Protein AF-J2GE22-F1 (afdb_monomer_lite)

Structure (mmCIF, N/CA/C/O backbone):
data_AF-J2GE22-F1
#
_entry.id   AF-J2GE22-F1
#
loop_
_atom_site.group_PDB
_atom_site.id
_atom_site.type_symbol
_atom_site.label_atom_id
_atom_site.label_alt_id
_atom_site.label_comp_id
_atom_site.label_asym_id
_atom_site.label_entity_id
_atom_site.label_seq_id
_atom_site.pdbx_PDB_ins_code
_atom_site.Cartn_x
_atom_site.Cartn_y
_atom_site.Cartn_z
_atom_site.occupancy
_atom_site.B_iso_or_equiv
_atom_site.auth_seq_id
_atom_site.auth_comp_id
_atom_site.auth_asym_id
_atom_site.auth_atom_id
_atom_site.pdbx_PDB_model_num
ATOM 1 N N . MET A 1 1 ? 18.616 -29.168 -11.517 1.00 41.22 1 MET A N 1
ATOM 2 C CA . MET A 1 1 ? 19.421 -29.848 -10.482 1.00 41.22 1 MET A CA 1
ATOM 3 C C . MET A 1 1 ? 20.832 -29.286 -10.537 1.00 41.22 1 MET A C 1
ATOM 5 O O . MET A 1 1 ? 21.595 -29.697 -11.388 1.00 41.22 1 MET A O 1
ATOM 9 N N . SER A 1 2 ? 21.113 -28.280 -9.709 1.00 33.75 2 SER A N 1
ATOM 10 C CA . SER A 1 2 ? 22.456 -27.883 -9.261 1.00 33.75 2 SER A CA 1
ATOM 11 C C . SER A 1 2 ? 22.253 -27.010 -8.029 1.00 33.75 2 SER A C 1
ATOM 13 O O . SER A 1 2 ? 22.099 -25.795 -8.100 1.00 33.75 2 SER A O 1
ATOM 15 N N . LEU A 1 3 ? 22.137 -27.704 -6.900 1.00 40.50 3 LEU A N 1
ATOM 16 C CA . LEU A 1 3 ? 22.259 -27.161 -5.557 1.00 40.50 3 LEU A CA 1
ATOM 17 C C . LEU A 1 3 ? 23.701 -26.671 -5.376 1.00 40.50 3 LEU A C 1
ATOM 19 O O . LEU A 1 3 ? 24.614 -27.491 -5.333 1.00 40.50 3 LEU A O 1
ATOM 23 N N . CYS A 1 4 ? 23.904 -25.365 -5.215 1.00 34.47 4 CYS A N 1
ATOM 24 C CA . CYS A 1 4 ? 25.092 -24.837 -4.548 1.00 34.47 4 CYS A CA 1
ATOM 25 C C . CYS A 1 4 ? 24.636 -24.127 -3.273 1.00 34.47 4 CYS A C 1
ATOM 27 O O . CYS A 1 4 ? 24.395 -22.924 -3.222 1.00 34.47 4 CYS A O 1
ATOM 29 N N . VAL A 1 5 ? 24.440 -24.940 -2.241 1.00 58.09 5 VAL A N 1
ATOM 30 C CA . VAL A 1 5 ? 24.330 -24.501 -0.856 1.00 58.09 5 VAL A CA 1
ATOM 31 C C . VAL A 1 5 ? 25.743 -24.148 -0.398 1.00 58.09 5 VAL A C 1
ATOM 33 O O . VAL A 1 5 ? 26.556 -25.058 -0.269 1.00 58.09 5 VAL A O 1
ATOM 36 N N . ARG A 1 6 ? 26.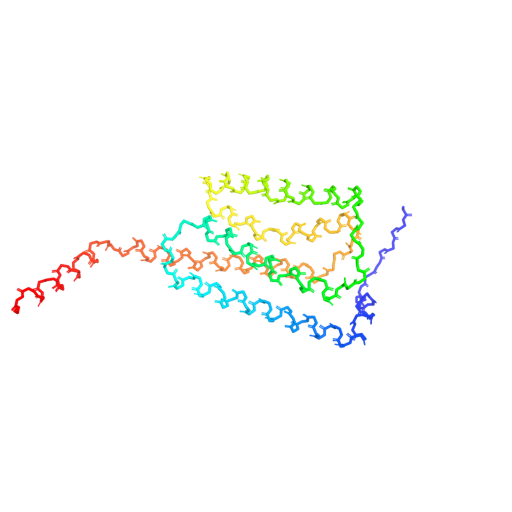031 -22.878 -0.079 1.00 46.19 6 ARG A N 1
ATOM 37 C CA . ARG A 1 6 ? 26.562 -22.522 1.251 1.00 46.19 6 ARG A CA 1
ATOM 38 C C . ARG A 1 6 ? 26.685 -21.012 1.521 1.00 46.19 6 ARG A C 1
ATOM 40 O O . ARG A 1 6 ? 26.750 -20.216 0.594 1.00 46.19 6 ARG A O 1
ATOM 47 N N . PRO A 1 7 ? 26.679 -20.644 2.819 1.00 61.75 7 PRO A N 1
ATOM 48 C CA . PRO A 1 7 ? 26.158 -19.385 3.332 1.00 61.75 7 PRO A CA 1
ATOM 49 C C . PRO A 1 7 ? 27.244 -18.498 3.961 1.00 61.75 7 PRO A C 1
ATOM 51 O O . PRO A 1 7 ? 28.354 -18.964 4.224 1.00 61.75 7 PRO A O 1
ATOM 54 N N . ARG A 1 8 ? 26.810 -17.289 4.351 1.00 40.53 8 ARG A N 1
ATOM 55 C CA . ARG A 1 8 ? 27.450 -16.256 5.196 1.00 40.53 8 ARG A CA 1
ATOM 56 C C . ARG A 1 8 ? 27.865 -15.020 4.398 1.00 40.53 8 ARG A C 1
ATOM 58 O O . ARG A 1 8 ? 28.861 -15.026 3.696 1.00 40.53 8 ARG A O 1
ATOM 65 N N . ASN A 1 9 ? 27.111 -13.942 4.603 1.00 43.75 9 ASN A N 1
ATOM 66 C CA . ASN A 1 9 ? 27.544 -12.560 4.396 1.00 43.75 9 ASN A CA 1
ATOM 67 C C . ASN A 1 9 ? 27.982 -12.182 2.975 1.00 43.75 9 ASN A C 1
ATOM 69 O O . ASN A 1 9 ? 29.123 -11.785 2.772 1.00 43.75 9 ASN A O 1
ATOM 73 N N . CYS A 1 10 ? 27.054 -12.183 2.019 1.00 46.56 10 CYS A N 1
ATOM 74 C CA . CYS A 1 10 ? 27.266 -11.454 0.771 1.00 46.56 10 CYS A CA 1
ATOM 75 C C . CYS A 1 10 ? 26.400 -10.189 0.731 1.00 46.56 10 CYS A C 1
ATOM 77 O O . CYS A 1 10 ? 25.317 -10.218 0.150 1.00 46.56 10 CYS A O 1
ATOM 79 N N . PRO A 1 11 ? 26.902 -9.039 1.219 1.00 51.88 11 PRO A N 1
ATOM 80 C CA . PRO A 1 11 ? 26.470 -7.724 0.741 1.00 51.88 11 PRO A CA 1
ATOM 81 C C . PRO A 1 11 ? 26.850 -7.493 -0.741 1.00 51.88 11 PRO A C 1
ATOM 83 O O . PRO A 1 11 ? 26.969 -6.360 -1.179 1.00 51.88 11 PRO A O 1
ATOM 86 N N . ILE A 1 12 ? 27.053 -8.549 -1.536 1.00 51.91 12 ILE A N 1
ATOM 87 C CA . ILE A 1 12 ? 27.537 -8.500 -2.920 1.00 51.91 12 ILE A CA 1
ATOM 88 C C . ILE A 1 12 ? 26.424 -8.166 -3.919 1.00 51.91 12 ILE A C 1
ATOM 90 O O . ILE A 1 12 ? 26.701 -7.489 -4.901 1.00 51.91 12 ILE A O 1
ATOM 94 N N . SER A 1 13 ? 25.160 -8.492 -3.621 1.00 46.94 13 SER A N 1
ATOM 95 C CA . SER A 1 13 ? 24.018 -7.907 -4.350 1.00 46.94 13 SER A CA 1
ATOM 96 C C . SER A 1 13 ? 23.713 -6.471 -3.917 1.00 46.94 13 SER A C 1
ATOM 98 O O . SER A 1 13 ? 23.076 -5.737 -4.661 1.00 46.94 13 SER A O 1
ATOM 100 N N . LEU A 1 14 ? 24.191 -6.055 -2.738 1.00 45.97 14 LEU A N 1
ATOM 101 C CA . LEU A 1 14 ? 24.107 -4.671 -2.272 1.00 45.97 14 LEU A CA 1
ATOM 102 C C . LEU A 1 14 ? 25.282 -3.834 -2.816 1.00 45.97 14 LEU A C 1
ATOM 104 O O . LEU A 1 14 ? 25.137 -2.639 -3.007 1.00 45.97 14 LEU A O 1
ATOM 108 N N . TYR A 1 15 ? 26.422 -4.447 -3.143 1.00 50.09 15 TYR A N 1
ATOM 109 C CA . TYR A 1 15 ? 27.648 -3.777 -3.591 1.00 50.09 15 TYR A CA 1
ATOM 110 C C . TYR A 1 15 ? 27.488 -2.799 -4.772 1.00 50.09 15 TYR A C 1
ATOM 112 O O . TYR A 1 15 ? 28.084 -1.723 -4.700 1.00 50.09 15 TYR A O 1
ATOM 120 N N . PRO A 1 16 ? 26.676 -3.063 -5.817 1.00 49.78 16 PRO A N 1
ATOM 121 C CA . PRO A 1 16 ? 26.432 -2.044 -6.839 1.00 49.78 16 PRO A CA 1
ATOM 122 C C . PRO A 1 16 ? 25.527 -0.896 -6.345 1.00 49.78 16 PRO A C 1
ATOM 124 O O . PRO A 1 16 ? 25.614 0.200 -6.875 1.00 49.78 16 PRO A O 1
ATOM 127 N N . TYR A 1 17 ? 24.716 -1.098 -5.300 1.00 51.59 17 TYR A N 1
ATOM 128 C CA . TYR A 1 17 ? 23.751 -0.117 -4.773 1.00 51.59 17 TYR A CA 1
ATOM 129 C C . TYR A 1 17 ? 24.336 0.811 -3.689 1.00 51.59 17 TYR A C 1
ATOM 131 O O . TYR A 1 17 ? 23.901 1.949 -3.523 1.00 51.59 17 TYR A O 1
ATOM 139 N N . ILE A 1 18 ? 25.349 0.348 -2.945 1.00 52.16 18 ILE A N 1
ATOM 140 C CA . ILE A 1 18 ? 26.034 1.154 -1.911 1.00 52.16 18 ILE A CA 1
ATOM 141 C C . ILE A 1 18 ? 27.011 2.150 -2.554 1.00 52.16 18 ILE A C 1
ATOM 143 O O . ILE A 1 18 ? 27.305 3.182 -1.960 1.00 52.16 18 ILE A O 1
ATOM 147 N N . ASN A 1 19 ? 27.522 1.850 -3.755 1.00 50.38 19 ASN A N 1
ATOM 148 C CA . ASN A 1 19 ? 28.469 2.721 -4.458 1.00 50.38 19 ASN A CA 1
ATOM 149 C C . ASN A 1 19 ? 27.787 3.925 -5.139 1.00 50.38 19 ASN A C 1
ATOM 151 O O . ASN A 1 19 ? 28.431 4.957 -5.306 1.00 50.38 19 ASN A O 1
ATOM 155 N N . ASP A 1 20 ? 26.478 3.854 -5.414 1.00 57.81 20 ASP A N 1
ATOM 156 C CA . ASP A 1 20 ? 25.643 4.996 -5.813 1.00 57.81 20 ASP A CA 1
ATOM 157 C C . ASP A 1 20 ? 24.996 5.665 -4.583 1.00 57.81 20 ASP A C 1
ATOM 159 O O . ASP A 1 20 ? 23.776 5.684 -4.394 1.00 57.81 20 ASP A O 1
ATOM 163 N N . ILE A 1 21 ? 25.833 6.243 -3.713 1.00 57.00 21 ILE A N 1
ATOM 164 C CA . ILE A 1 21 ? 25.409 6.942 -2.480 1.00 57.00 21 ILE A CA 1
ATOM 165 C C . ILE A 1 21 ? 24.383 8.053 -2.787 1.00 57.00 21 ILE A C 1
ATOM 167 O O . ILE A 1 21 ? 23.465 8.289 -2.000 1.00 57.00 21 ILE A O 1
ATOM 171 N N . ASN A 1 22 ? 24.494 8.692 -3.956 1.00 56.94 22 ASN A N 1
ATOM 172 C CA . ASN A 1 22 ? 23.614 9.785 -4.377 1.00 56.94 22 ASN A CA 1
ATOM 173 C C . ASN A 1 22 ? 22.187 9.312 -4.716 1.00 56.94 22 ASN A C 1
ATOM 175 O O . ASN A 1 22 ? 21.227 9.984 -4.344 1.00 56.94 22 ASN A O 1
ATOM 179 N N . GLY A 1 23 ? 22.032 8.151 -5.367 1.00 60.75 23 GLY A N 1
ATOM 180 C CA . GLY A 1 23 ? 20.716 7.590 -5.708 1.00 60.75 23 GLY A CA 1
ATOM 181 C C . GLY A 1 23 ? 20.007 6.987 -4.493 1.00 60.75 23 GLY A C 1
ATOM 182 O O . GLY A 1 23 ? 18.811 7.194 -4.287 1.00 60.75 23 GLY A O 1
ATOM 183 N N . THR A 1 24 ? 20.770 6.316 -3.630 1.00 72.38 24 THR A N 1
ATOM 184 C CA . THR A 1 24 ? 20.252 5.648 -2.431 1.00 72.38 24 THR A CA 1
ATOM 185 C C . THR A 1 24 ? 19.816 6.645 -1.350 1.00 72.38 24 THR A C 1
ATOM 187 O O . THR A 1 24 ? 18.738 6.499 -0.771 1.00 72.38 24 THR A O 1
ATOM 190 N N . LEU A 1 25 ? 20.598 7.705 -1.100 1.00 80.12 25 LEU A N 1
ATOM 191 C CA . LEU A 1 25 ? 20.231 8.744 -0.129 1.00 80.12 25 LEU A CA 1
ATOM 192 C C . LEU A 1 25 ? 18.994 9.532 -0.581 1.00 80.12 25 LEU A C 1
ATOM 194 O O . LEU A 1 25 ? 18.083 9.758 0.217 1.00 80.12 25 LEU A O 1
ATOM 198 N N . PHE A 1 26 ? 18.935 9.911 -1.861 1.00 80.12 26 PHE A N 1
ATOM 199 C CA . PHE A 1 26 ? 17.780 10.607 -2.430 1.00 80.12 26 PHE A CA 1
ATOM 200 C C . PHE A 1 26 ? 16.501 9.757 -2.357 1.00 80.12 26 PHE A C 1
ATOM 202 O O . PHE A 1 26 ? 15.430 10.278 -2.034 1.00 80.12 26 PHE A O 1
ATOM 209 N N . GLY A 1 27 ? 16.616 8.440 -2.561 1.00 81.38 27 GLY A N 1
ATOM 210 C CA . GLY A 1 27 ? 15.517 7.493 -2.373 1.00 81.38 27 GLY A CA 1
ATOM 211 C C . GLY A 1 27 ? 14.983 7.487 -0.938 1.00 81.38 27 GLY A C 1
ATOM 212 O O . GLY A 1 27 ? 13.785 7.672 -0.725 1.00 81.38 27 GLY A O 1
ATOM 213 N N . PHE A 1 28 ? 15.861 7.359 0.063 1.00 84.88 28 PHE A 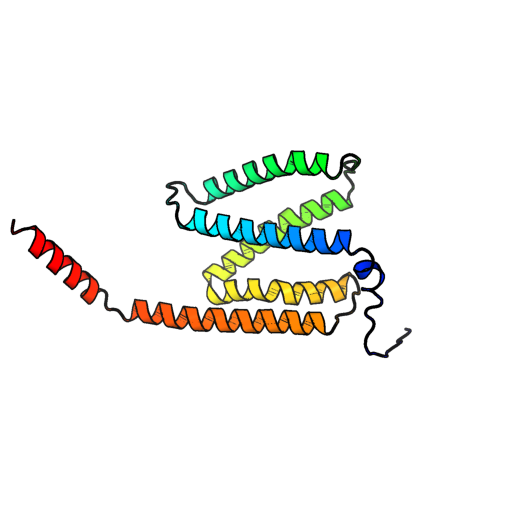N 1
ATOM 214 C CA . PHE A 1 28 ? 15.447 7.376 1.472 1.00 84.88 28 PHE A CA 1
ATOM 215 C C . PHE A 1 28 ? 14.814 8.704 1.898 1.00 84.88 28 PHE A C 1
ATOM 217 O O . PHE A 1 28 ? 13.820 8.696 2.626 1.00 84.88 28 PHE A O 1
ATOM 224 N N . ILE A 1 29 ? 15.346 9.838 1.430 1.00 90.12 29 ILE A N 1
ATOM 225 C CA . ILE A 1 29 ? 14.775 11.161 1.713 1.00 90.12 29 ILE A CA 1
ATOM 226 C C . ILE A 1 29 ? 13.373 11.270 1.104 1.00 90.12 29 ILE A C 1
ATOM 228 O O . ILE A 1 29 ? 12.439 11.672 1.796 1.00 90.12 29 ILE A O 1
ATOM 232 N N . THR A 1 30 ? 13.201 10.853 -0.152 1.00 86.12 30 THR A N 1
ATOM 233 C CA . THR A 1 30 ? 11.899 10.864 -0.838 1.00 86.12 30 THR A CA 1
ATOM 234 C C . THR A 1 30 ? 10.871 9.978 -0.128 1.00 86.12 30 THR A C 1
ATOM 236 O O . THR A 1 30 ? 9.741 10.412 0.102 1.00 86.12 30 THR A O 1
ATOM 239 N N . LEU A 1 31 ? 11.265 8.773 0.302 1.00 88.44 31 LEU A N 1
ATOM 240 C CA . LEU A 1 31 ? 10.411 7.890 1.106 1.00 88.44 31 LEU A CA 1
ATOM 241 C C . LEU A 1 31 ? 10.020 8.540 2.440 1.00 88.44 31 LEU A C 1
ATOM 243 O O . LEU A 1 31 ? 8.850 8.514 2.821 1.00 88.44 31 LEU A O 1
ATOM 247 N N . GLY A 1 32 ? 10.981 9.163 3.127 1.00 92.31 32 GLY A N 1
ATOM 248 C CA . GLY A 1 32 ? 10.743 9.878 4.380 1.00 92.31 32 GLY A CA 1
ATOM 249 C C . GLY A 1 32 ? 9.747 11.027 4.219 1.00 92.31 32 GLY A C 1
ATOM 250 O O . GLY A 1 32 ? 8.800 11.133 4.998 1.00 92.31 32 GLY A O 1
ATOM 251 N N . ILE A 1 33 ? 9.908 11.844 3.173 1.00 93.44 33 ILE A N 1
ATOM 252 C CA . ILE A 1 33 ? 8.978 12.931 2.833 1.00 93.44 33 ILE A CA 1
ATOM 253 C C . ILE A 1 33 ? 7.579 12.373 2.548 1.00 93.44 33 ILE A C 1
ATOM 255 O O . ILE A 1 33 ? 6.596 12.920 3.049 1.00 93.44 33 ILE A O 1
ATOM 259 N N . GLY A 1 34 ? 7.475 11.273 1.796 1.00 89.38 34 GLY A N 1
ATOM 260 C CA . GLY A 1 34 ? 6.196 10.634 1.476 1.00 89.38 34 GLY A CA 1
ATOM 261 C C . GLY A 1 34 ? 5.447 10.154 2.721 1.00 89.38 34 GLY A C 1
ATOM 262 O O . GLY A 1 34 ? 4.278 10.489 2.915 1.00 89.38 34 GLY A O 1
ATOM 263 N N . VAL A 1 35 ? 6.132 9.436 3.615 1.00 92.50 35 VAL A N 1
ATOM 264 C CA . VAL A 1 35 ? 5.536 8.945 4.870 1.00 92.50 35 VAL A CA 1
ATOM 265 C C . VAL A 1 35 ? 5.162 10.105 5.798 1.00 92.50 35 VAL A C 1
ATOM 267 O O . VAL A 1 35 ? 4.098 10.085 6.419 1.00 92.50 35 VAL A O 1
ATOM 270 N N . PHE A 1 36 ? 5.988 11.152 5.864 1.00 94.62 36 PHE A N 1
ATOM 271 C CA . PHE A 1 36 ? 5.695 12.345 6.657 1.00 94.62 36 PHE A CA 1
ATOM 272 C C . PHE A 1 36 ? 4.471 13.107 6.124 1.00 94.62 36 PHE A C 1
ATOM 274 O O . PHE A 1 36 ? 3.583 13.479 6.894 1.00 94.62 36 PHE A O 1
ATOM 281 N N . SER A 1 37 ? 4.380 13.272 4.802 1.00 93.56 37 SER A N 1
ATOM 282 C CA . SER A 1 37 ? 3.229 13.873 4.123 1.00 93.56 37 SER A CA 1
ATOM 283 C C . SER A 1 37 ? 1.943 13.085 4.388 1.00 93.56 37 SER A C 1
ATOM 285 O O . SER A 1 37 ? 0.931 13.670 4.777 1.00 93.56 37 SER A O 1
ATOM 287 N N . MET A 1 38 ? 1.998 11.751 4.290 1.00 88.12 38 MET A N 1
ATOM 288 C CA . MET A 1 38 ? 0.873 10.874 4.624 1.00 88.12 38 MET A CA 1
ATOM 289 C C . MET A 1 38 ? 0.428 11.049 6.085 1.00 88.12 38 MET A C 1
ATOM 291 O O . MET A 1 38 ? -0.771 11.119 6.362 1.00 88.12 38 MET A O 1
ATOM 295 N N . GLY A 1 39 ? 1.378 11.175 7.017 1.00 91.31 39 GLY A N 1
ATOM 296 C CA . GLY A 1 39 ? 1.094 11.449 8.426 1.00 91.31 39 GLY A CA 1
ATOM 297 C C . GLY A 1 39 ? 0.339 12.766 8.635 1.00 91.31 39 GLY A C 1
ATOM 298 O O . GLY A 1 39 ? -0.699 12.783 9.298 1.00 91.31 39 GLY A O 1
ATOM 299 N N . ILE A 1 40 ? 0.809 13.858 8.020 1.00 92.81 40 ILE A N 1
ATOM 300 C CA . ILE A 1 40 ? 0.138 15.168 8.077 1.00 92.81 40 ILE A CA 1
ATOM 301 C C . ILE A 1 40 ? -1.262 15.091 7.461 1.00 92.81 40 ILE A C 1
ATOM 303 O O . ILE A 1 40 ? -2.223 15.564 8.071 1.00 92.81 40 ILE A O 1
ATOM 307 N N . GLY A 1 41 ? -1.388 14.475 6.282 1.00 86.94 41 GLY A N 1
ATOM 308 C CA . GLY A 1 41 ? -2.662 14.321 5.582 1.00 86.94 41 GLY A CA 1
ATOM 309 C C . GLY A 1 41 ? -3.696 13.569 6.419 1.00 86.94 41 GLY A C 1
ATOM 310 O O . GLY A 1 41 ? -4.834 14.018 6.534 1.00 86.94 41 GLY A O 1
ATOM 311 N N . SER A 1 42 ? -3.286 12.485 7.082 1.00 85.25 42 SER A N 1
ATOM 312 C CA . SER A 1 42 ? -4.151 11.705 7.974 1.00 85.25 42 SER A CA 1
ATOM 313 C C . SER A 1 42 ? -4.637 12.518 9.182 1.00 85.25 42 SER A C 1
ATOM 315 O O . SER A 1 42 ? -5.829 12.522 9.493 1.00 85.25 42 SER A O 1
ATOM 317 N N . ILE A 1 43 ? -3.748 13.283 9.830 1.00 89.62 43 ILE A N 1
ATOM 318 C CA . ILE A 1 43 ? -4.121 14.154 10.960 1.00 89.62 43 ILE A CA 1
ATOM 319 C C . ILE A 1 43 ? -5.083 15.255 10.504 1.00 89.62 43 ILE A C 1
ATOM 321 O O . ILE A 1 43 ? -6.077 15.523 11.179 1.00 89.62 43 ILE A O 1
ATOM 325 N N . TYR A 1 44 ? -4.802 15.892 9.367 1.00 87.50 44 TYR A N 1
ATOM 326 C CA . TYR A 1 44 ? -5.659 16.933 8.804 1.00 87.50 44 TYR A CA 1
ATOM 327 C C . TYR A 1 44 ? -7.054 16.387 8.484 1.00 87.50 44 TYR A C 1
ATOM 329 O O . TYR A 1 44 ? -8.054 16.974 8.894 1.00 87.50 44 TYR A O 1
ATOM 337 N N . PHE A 1 45 ? -7.118 15.220 7.837 1.00 84.44 45 PHE A N 1
ATOM 338 C CA . PHE A 1 45 ? -8.369 14.549 7.500 1.00 84.44 45 PHE A CA 1
ATOM 339 C C . PHE A 1 45 ? -9.172 14.143 8.742 1.00 84.44 45 PHE A C 1
ATOM 341 O O . PHE A 1 45 ? -10.389 14.286 8.761 1.00 84.44 45 PHE A O 1
ATOM 348 N N . SER A 1 46 ? -8.493 13.707 9.805 1.00 81.56 46 SER A N 1
ATOM 349 C CA . SER A 1 46 ? -9.118 13.337 11.081 1.00 81.56 46 SER A CA 1
ATOM 350 C C . SER A 1 46 ? -9.743 14.530 11.821 1.00 81.56 46 SER A C 1
ATOM 352 O O . SER A 1 46 ? -10.752 14.386 12.510 1.00 81.56 46 SER A O 1
ATOM 354 N N . LYS A 1 47 ? -9.181 15.737 11.666 1.00 83.31 47 LYS A N 1
ATOM 355 C CA . LYS A 1 47 ? -9.679 16.947 12.347 1.00 83.31 47 LYS A CA 1
ATOM 356 C C . LYS A 1 47 ? -10.819 17.648 11.618 1.00 83.31 47 LYS A C 1
ATOM 358 O O . LYS A 1 47 ? -11.547 18.425 12.236 1.00 83.31 47 LYS A O 1
ATOM 363 N N . ILE A 1 48 ? -10.968 17.415 10.321 1.00 83.69 48 ILE A N 1
ATOM 364 C CA . ILE A 1 48 ? -11.928 18.133 9.493 1.00 83.69 48 ILE A CA 1
ATOM 365 C C . ILE A 1 48 ? -13.253 17.358 9.422 1.00 83.69 48 ILE A C 1
ATOM 367 O O . ILE A 1 48 ? -13.328 16.217 8.979 1.00 83.69 48 ILE A O 1
ATOM 371 N N . GLN A 1 49 ? -14.335 17.995 9.867 1.00 73.62 49 GLN A N 1
ATOM 372 C CA . GLN A 1 49 ? -15.682 17.418 9.846 1.00 73.62 49 GLN A CA 1
ATOM 373 C C . GLN A 1 49 ? -16.349 17.718 8.495 1.00 73.62 49 GLN A C 1
ATOM 375 O O . GLN A 1 49 ? -17.211 18.594 8.389 1.00 73.62 49 GLN A O 1
ATOM 380 N N . ILE A 1 50 ? -15.913 17.035 7.430 1.00 76.12 50 ILE A N 1
ATOM 381 C CA . ILE A 1 50 ? -16.531 17.186 6.105 1.00 76.12 50 ILE A CA 1
ATOM 382 C C . ILE A 1 50 ? -17.934 16.571 6.144 1.00 76.12 50 ILE A C 1
ATOM 384 O O . ILE A 1 50 ? -18.085 15.365 6.298 1.00 76.12 50 ILE A O 1
ATOM 388 N N . ARG A 1 51 ? -18.975 17.384 5.928 1.00 79.00 51 ARG A N 1
ATOM 389 C CA . ARG A 1 51 ? -20.381 16.931 5.833 1.00 79.00 51 ARG A CA 1
ATOM 390 C C . ARG A 1 51 ? -20.720 16.201 4.519 1.00 79.00 51 ARG A C 1
ATOM 392 O O . ARG A 1 51 ? -21.879 16.172 4.116 1.00 79.00 51 ARG A O 1
ATOM 399 N N . LEU A 1 52 ? -19.728 15.650 3.824 1.00 83.38 52 LEU A N 1
ATOM 400 C CA . LEU A 1 52 ? -19.918 14.914 2.576 1.00 83.38 52 LEU A CA 1
ATOM 401 C C . LEU A 1 52 ? -19.787 13.409 2.833 1.00 83.38 52 LEU A C 1
ATOM 403 O O . LEU A 1 52 ? -18.994 12.997 3.681 1.00 83.38 52 LEU A O 1
ATOM 407 N N . PRO A 1 53 ? -20.524 12.568 2.089 1.00 85.00 53 PRO A N 1
ATOM 408 C CA . PRO A 1 53 ? -20.345 11.126 2.167 1.00 85.00 53 PRO A CA 1
ATOM 409 C C . PRO A 1 53 ? -18.914 10.749 1.758 1.00 85.00 53 PRO A C 1
ATOM 411 O O . PRO A 1 53 ? -18.381 11.269 0.774 1.00 85.00 53 PRO A O 1
ATOM 414 N N . GLY A 1 54 ? -18.300 9.816 2.493 1.00 81.81 54 GLY A N 1
ATOM 415 C CA . GLY A 1 54 ? -16.884 9.460 2.330 1.00 81.81 54 GLY A CA 1
ATOM 416 C C . GLY A 1 54 ? -16.496 9.027 0.913 1.00 81.81 54 GLY A C 1
ATOM 417 O O . GLY A 1 54 ? -15.382 9.300 0.477 1.00 81.81 54 GLY A O 1
ATOM 418 N N . ILE A 1 55 ? -17.430 8.441 0.153 1.00 85.12 55 ILE A N 1
ATOM 419 C CA . ILE A 1 55 ? -17.202 8.079 -1.252 1.00 85.12 55 ILE A CA 1
ATOM 420 C C . ILE A 1 55 ? -16.909 9.304 -2.123 1.00 85.12 55 ILE A C 1
ATOM 422 O O . ILE A 1 55 ? -15.974 9.269 -2.910 1.00 85.12 55 ILE A O 1
ATOM 426 N N . VAL A 1 56 ? -17.641 10.408 -1.937 1.00 90.38 56 VAL A N 1
ATOM 427 C CA . VAL A 1 56 ? -17.462 11.638 -2.724 1.00 90.38 56 VAL A CA 1
ATOM 428 C C . VAL A 1 56 ? -16.117 12.268 -2.397 1.00 90.38 56 VAL A C 1
ATOM 430 O O . VAL A 1 56 ? -15.396 12.695 -3.294 1.00 90.38 56 VAL A O 1
ATOM 433 N N . VAL A 1 57 ? -15.753 12.273 -1.116 1.00 88.44 57 VAL A N 1
ATOM 434 C CA . VAL A 1 57 ? -14.457 12.775 -0.660 1.00 88.44 57 VAL A CA 1
ATOM 435 C C . VAL A 1 57 ? -13.315 11.949 -1.256 1.00 88.44 57 VAL A C 1
ATOM 437 O O . VAL A 1 57 ? -12.384 12.522 -1.813 1.00 88.44 57 VAL A O 1
ATOM 440 N N . ASN A 1 58 ? -13.415 10.619 -1.224 1.00 87.88 58 ASN A N 1
ATOM 441 C CA . ASN A 1 58 ? -12.429 9.722 -1.824 1.00 87.88 58 ASN A CA 1
ATOM 442 C C . ASN A 1 58 ? -12.334 9.895 -3.350 1.00 87.88 58 ASN A C 1
ATOM 444 O O . ASN A 1 58 ? -11.239 9.943 -3.902 1.00 87.88 58 ASN A O 1
ATOM 448 N N . THR A 1 59 ? -13.466 10.051 -4.043 1.00 92.06 59 THR A N 1
ATOM 449 C CA . THR A 1 59 ? -13.483 10.321 -5.488 1.00 92.06 59 THR A CA 1
ATOM 450 C C . THR A 1 59 ? -12.744 11.614 -5.816 1.00 92.06 59 THR A C 1
ATOM 452 O O . THR A 1 59 ? -11.887 11.615 -6.697 1.00 92.06 59 THR A O 1
ATOM 455 N N . TRP A 1 60 ? -13.013 12.699 -5.083 1.00 92.50 60 TRP A N 1
ATOM 456 C CA . TRP A 1 60 ? -12.288 13.957 -5.264 1.00 92.50 60 TRP A CA 1
ATOM 457 C C . TRP A 1 60 ? -10.799 13.829 -4.933 1.00 92.50 60 TRP A C 1
ATOM 459 O O . TRP A 1 60 ? -9.979 14.371 -5.667 1.00 92.50 60 TRP A O 1
ATOM 469 N N . GLN A 1 61 ? -10.434 13.085 -3.884 1.00 90.81 61 GLN A N 1
ATOM 470 C CA . GLN A 1 61 ? -9.031 12.824 -3.540 1.00 90.81 61 GLN A CA 1
ATOM 471 C C . GLN A 1 61 ? -8.288 12.094 -4.662 1.00 90.81 61 GLN A C 1
ATOM 473 O O . GLN A 1 61 ? -7.185 12.502 -5.016 1.00 90.81 61 GLN A O 1
ATOM 478 N N . ILE A 1 62 ? -8.894 11.060 -5.253 1.00 91.06 62 ILE A N 1
ATOM 479 C CA . ILE A 1 62 ? -8.292 10.314 -6.365 1.00 91.06 62 ILE A CA 1
ATOM 480 C C . ILE A 1 62 ? -8.178 11.206 -7.604 1.00 91.06 62 ILE A C 1
ATOM 482 O O . ILE A 1 62 ? -7.109 11.264 -8.199 1.00 91.06 62 ILE A O 1
ATOM 486 N N . ILE A 1 63 ? -9.231 11.949 -7.968 1.00 95.69 63 ILE A N 1
ATOM 487 C CA . ILE A 1 63 ? -9.205 12.843 -9.140 1.00 95.69 63 ILE A CA 1
ATOM 488 C C . ILE A 1 63 ? -8.106 13.898 -8.995 1.00 95.69 63 ILE A C 1
ATOM 490 O O . ILE A 1 63 ? -7.303 14.071 -9.909 1.00 95.69 63 ILE A O 1
ATOM 494 N N . LEU A 1 64 ? -8.048 14.586 -7.852 1.00 94.12 64 LEU A N 1
ATOM 495 C CA . LEU A 1 64 ? -7.041 15.617 -7.604 1.00 94.12 64 LEU A CA 1
ATOM 496 C C . LEU A 1 64 ? -5.634 15.015 -7.532 1.00 94.12 64 LEU A C 1
ATOM 498 O O . LEU A 1 64 ? -4.717 15.546 -8.153 1.00 94.12 64 LEU A O 1
ATOM 502 N N . GLY A 1 65 ? -5.466 13.883 -6.842 1.00 92.62 65 GLY A N 1
ATOM 503 C CA . GLY A 1 65 ? -4.188 13.181 -6.746 1.00 92.62 65 GLY A CA 1
ATOM 504 C C . GLY A 1 65 ? -3.663 12.740 -8.112 1.00 92.62 65 GLY A C 1
ATOM 505 O O . GLY A 1 65 ? -2.514 13.016 -8.450 1.00 92.62 65 GLY A O 1
ATOM 506 N N . SER A 1 66 ? -4.512 12.130 -8.941 1.00 92.25 66 SER A N 1
ATOM 507 C CA . SER A 1 66 ? -4.159 11.733 -10.305 1.00 92.25 66 SER A CA 1
ATOM 508 C C . SER A 1 66 ? -3.889 12.935 -11.212 1.00 92.25 66 SER A C 1
ATOM 510 O O . SER A 1 66 ? -2.931 12.903 -11.980 1.00 92.25 66 SER A O 1
ATOM 512 N N . ALA A 1 67 ? -4.677 14.011 -11.110 1.00 95.44 67 ALA A N 1
ATOM 513 C CA . ALA A 1 67 ? -4.465 15.229 -11.892 1.00 95.44 67 ALA A CA 1
ATOM 514 C C . ALA A 1 67 ? -3.134 15.917 -11.554 1.00 95.44 67 ALA A C 1
ATOM 516 O O . ALA A 1 67 ? -2.475 16.439 -12.448 1.00 95.44 67 ALA A O 1
ATOM 517 N N . MET A 1 68 ? -2.714 15.891 -10.285 1.00 93.31 68 MET A N 1
ATOM 518 C CA . MET A 1 68 ? -1.411 16.410 -9.856 1.00 93.31 68 MET A CA 1
ATOM 519 C C . MET A 1 68 ? -0.255 15.472 -10.231 1.00 93.31 68 MET A C 1
ATOM 521 O O . MET A 1 68 ? 0.825 15.944 -10.578 1.00 93.31 68 MET A O 1
ATOM 525 N N . ALA A 1 69 ? -0.470 14.154 -10.189 1.00 88.62 69 ALA A N 1
ATOM 526 C CA . ALA A 1 69 ? 0.548 13.163 -10.534 1.00 88.62 69 ALA A CA 1
ATOM 527 C C . ALA A 1 69 ? 0.814 13.074 -12.046 1.00 88.62 69 ALA A C 1
ATOM 529 O O . ALA A 1 69 ? 1.952 12.849 -12.450 1.00 88.62 69 ALA A O 1
ATOM 530 N N . MET A 1 70 ? -0.205 13.284 -12.887 1.00 89.31 70 MET A N 1
ATOM 531 C CA . MET A 1 70 ? -0.089 13.205 -14.349 1.00 89.31 70 MET A CA 1
ATOM 532 C C . MET A 1 70 ? 1.040 14.088 -14.928 1.00 89.31 70 MET A C 1
ATOM 534 O O . MET A 1 70 ? 1.903 13.540 -15.613 1.00 89.31 70 MET A O 1
ATOM 538 N N . PRO A 1 71 ? 1.106 15.414 -14.680 1.00 89.62 71 PRO A N 1
ATOM 539 C CA . PRO A 1 71 ? 2.176 16.248 -15.231 1.00 89.62 71 PRO A CA 1
ATOM 540 C C . PRO A 1 71 ? 3.555 15.870 -14.679 1.00 89.62 71 PRO A C 1
ATOM 542 O O . PRO A 1 71 ? 4.546 15.966 -15.398 1.00 89.62 71 PRO A O 1
ATOM 545 N N . LEU A 1 72 ? 3.625 15.404 -13.428 1.00 87.75 72 LEU A N 1
ATOM 546 C CA . LEU A 1 72 ? 4.874 14.947 -12.826 1.00 87.75 72 LEU A CA 1
ATOM 547 C C . LEU A 1 72 ? 5.392 13.670 -13.506 1.00 87.75 72 LEU A C 1
ATOM 549 O O . LEU A 1 72 ? 6.593 13.550 -13.722 1.00 87.75 72 LEU A O 1
ATOM 553 N N . SER A 1 73 ? 4.492 12.765 -13.904 1.00 85.88 73 SER A N 1
ATOM 554 C CA . SER A 1 73 ? 4.836 11.567 -14.677 1.00 85.88 73 SER A CA 1
ATOM 555 C C . SER A 1 73 ? 5.493 11.928 -16.012 1.00 85.88 73 SER A C 1
ATOM 557 O O . SER A 1 73 ? 6.541 11.385 -16.338 1.00 85.88 73 SER A O 1
ATOM 559 N N . PHE A 1 74 ? 4.931 12.892 -16.754 1.00 84.69 74 PHE A N 1
ATOM 560 C CA . PHE A 1 74 ? 5.511 13.345 -18.026 1.00 84.69 74 PHE A CA 1
ATOM 561 C C . PHE A 1 74 ? 6.833 14.104 -17.854 1.00 84.69 74 PHE A C 1
ATOM 563 O O . PHE A 1 74 ? 7.673 14.075 -18.747 1.00 84.69 74 PHE A O 1
ATOM 570 N N . LEU A 1 75 ? 7.023 14.796 -16.726 1.00 87.19 75 LEU A N 1
ATOM 571 C CA . LEU A 1 75 ? 8.256 15.536 -16.450 1.00 87.19 75 LEU A CA 1
ATOM 572 C C . LEU A 1 75 ? 9.414 14.617 -16.032 1.00 87.19 75 LEU A C 1
ATOM 574 O O . LEU A 1 75 ? 10.559 14.888 -16.384 1.00 87.19 75 LEU A O 1
ATOM 578 N N . LEU A 1 76 ? 9.123 13.566 -15.259 1.00 84.12 76 LEU A N 1
ATOM 579 C CA . LEU A 1 76 ? 10.125 12.615 -14.767 1.00 84.12 76 LEU A CA 1
ATOM 580 C C . LEU A 1 76 ? 10.554 11.609 -15.840 1.00 84.12 76 LEU A C 1
ATOM 582 O O . LEU A 1 76 ? 11.720 11.223 -15.870 1.00 84.12 76 LEU A O 1
ATOM 586 N N . GLU A 1 77 ? 9.638 11.207 -16.720 1.00 79.44 77 GLU A N 1
ATOM 587 C CA . GLU A 1 77 ? 9.884 10.206 -17.764 1.00 79.44 77 GLU A CA 1
ATOM 588 C C . GLU A 1 77 ? 9.431 10.722 -19.147 1.00 79.44 77 GLU A C 1
ATOM 590 O O . GLU A 1 77 ? 8.488 10.192 -19.739 1.00 79.44 77 GLU A O 1
ATOM 595 N N . PRO A 1 78 ? 10.089 11.766 -19.689 1.00 70.19 78 PRO A N 1
ATOM 596 C CA . PRO A 1 78 ? 9.652 12.439 -20.916 1.00 70.19 78 PRO A CA 1
ATOM 597 C C . PRO A 1 78 ? 9.726 11.561 -22.175 1.00 70.19 78 PRO A C 1
ATOM 599 O O . PRO A 1 78 ? 8.957 11.778 -23.110 1.00 70.19 78 PRO A O 1
ATOM 602 N N . ASP A 1 79 ? 10.601 10.550 -22.189 1.00 69.94 79 ASP A N 1
ATOM 603 C CA . ASP A 1 79 ? 10.798 9.636 -23.324 1.00 69.94 79 ASP A CA 1
ATOM 604 C C . ASP A 1 79 ? 10.045 8.298 -23.171 1.00 69.94 79 ASP A C 1
ATOM 606 O O . ASP A 1 79 ? 10.287 7.351 -23.925 1.00 69.94 79 ASP A O 1
ATOM 610 N N . TYR A 1 80 ? 9.140 8.175 -22.191 1.00 68.62 80 TYR A N 1
ATOM 611 C CA . TYR A 1 80 ? 8.376 6.944 -21.997 1.00 68.62 80 TYR A CA 1
ATOM 612 C C . TYR A 1 80 ? 7.203 6.864 -22.980 1.00 68.62 80 TYR A C 1
ATOM 614 O O . TYR A 1 80 ? 6.144 7.471 -22.803 1.00 68.62 80 TYR A O 1
ATOM 622 N N . TYR A 1 81 ? 7.389 6.086 -24.044 1.00 63.03 81 TYR A N 1
ATOM 623 C CA . TYR A 1 81 ? 6.346 5.812 -25.024 1.00 63.03 81 TYR A CA 1
ATOM 624 C C . TYR A 1 81 ? 5.288 4.877 -24.423 1.00 63.03 81 TYR A C 1
ATOM 626 O O . TYR A 1 81 ? 5.592 3.774 -23.968 1.00 63.03 81 TYR A O 1
ATOM 634 N N . PHE A 1 82 ? 4.022 5.304 -24.450 1.00 67.50 82 PHE A N 1
ATOM 635 C CA . PHE A 1 82 ? 2.877 4.476 -24.065 1.00 67.50 82 PHE A CA 1
ATOM 636 C C . PHE A 1 82 ? 2.728 3.298 -25.041 1.00 67.50 82 PHE A C 1
ATOM 638 O O . PHE A 1 82 ? 2.035 3.377 -26.057 1.00 67.50 82 PHE A O 1
ATOM 645 N N . HIS A 1 83 ? 3.389 2.184 -24.739 1.00 74.25 83 HIS A N 1
ATOM 646 C CA . HIS A 1 83 ? 3.210 0.939 -25.470 1.00 74.25 83 HIS A CA 1
ATOM 647 C C . HIS A 1 83 ? 1.973 0.225 -24.928 1.00 74.25 83 HIS A C 1
ATOM 649 O O . HIS A 1 83 ? 2.007 -0.401 -23.869 1.00 74.25 83 HIS A O 1
ATOM 655 N N . LEU A 1 84 ? 0.861 0.328 -25.661 1.00 79.50 84 LEU A N 1
ATOM 656 C CA . LEU A 1 84 ? -0.348 -0.457 -25.407 1.00 79.50 84 LEU A CA 1
ATOM 657 C C . LEU A 1 84 ? -0.108 -1.921 -25.799 1.00 79.50 84 LEU A C 1
ATOM 659 O O . LEU A 1 84 ? -0.586 -2.400 -26.824 1.00 79.50 84 LEU A O 1
ATOM 663 N N . ASP A 1 85 ? 0.680 -2.608 -24.982 1.00 87.38 85 ASP A N 1
ATOM 664 C CA . ASP A 1 85 ? 0.976 -4.025 -25.125 1.00 87.38 85 ASP A CA 1
ATOM 665 C C . ASP A 1 85 ? -0.076 -4.879 -24.398 1.00 87.38 85 ASP A C 1
ATOM 667 O O . ASP A 1 85 ? -0.723 -4.442 -23.438 1.00 87.38 85 ASP A O 1
ATOM 671 N N . PHE A 1 86 ? -0.229 -6.131 -24.823 1.00 91.19 86 PHE A N 1
ATOM 672 C CA . PHE A 1 86 ? -1.108 -7.096 -24.172 1.00 91.19 86 PHE A CA 1
ATOM 673 C C . PHE A 1 86 ? -0.741 -7.279 -22.695 1.00 91.19 86 PHE A C 1
ATOM 675 O O . PHE A 1 86 ? -1.626 -7.330 -21.843 1.00 91.19 86 PHE A O 1
ATOM 682 N N . TYR A 1 87 ? 0.555 -7.305 -22.370 1.00 88.69 87 TYR A N 1
ATOM 683 C CA . TYR A 1 87 ? 1.029 -7.404 -20.988 1.00 88.69 87 TYR A CA 1
ATOM 684 C C . TYR A 1 87 ? 0.640 -6.189 -20.141 1.00 88.69 87 TYR A C 1
ATOM 686 O O . TYR A 1 87 ? 0.252 -6.357 -18.985 1.00 88.69 87 TYR A O 1
ATOM 694 N N . PHE A 1 88 ? 0.677 -4.982 -20.715 1.00 88.06 88 PHE A N 1
ATOM 695 C CA . PHE A 1 88 ? 0.220 -3.768 -20.040 1.00 88.06 88 PHE A CA 1
ATOM 696 C C . PHE A 1 88 ? -1.288 -3.829 -19.766 1.00 88.06 88 PHE A C 1
ATOM 698 O O . PHE A 1 88 ? -1.722 -3.636 -18.630 1.00 88.06 88 PHE A O 1
ATOM 705 N N . GLY A 1 89 ? -2.086 -4.176 -20.781 1.00 92.38 89 GLY A N 1
ATOM 706 C CA . GLY A 1 89 ? -3.536 -4.324 -20.640 1.00 92.38 89 GLY A CA 1
ATOM 707 C C . GLY A 1 89 ? -3.923 -5.404 -19.627 1.00 92.38 89 GLY A C 1
ATOM 708 O O . GLY A 1 89 ? -4.786 -5.176 -18.779 1.00 92.38 89 GLY A O 1
ATOM 709 N N . PHE A 1 90 ? -3.249 -6.556 -19.661 1.00 94.38 90 PHE A N 1
ATOM 710 C CA . PHE A 1 90 ? -3.467 -7.643 -18.709 1.00 94.38 90 PHE A CA 1
ATOM 711 C C . PHE A 1 90 ? -3.056 -7.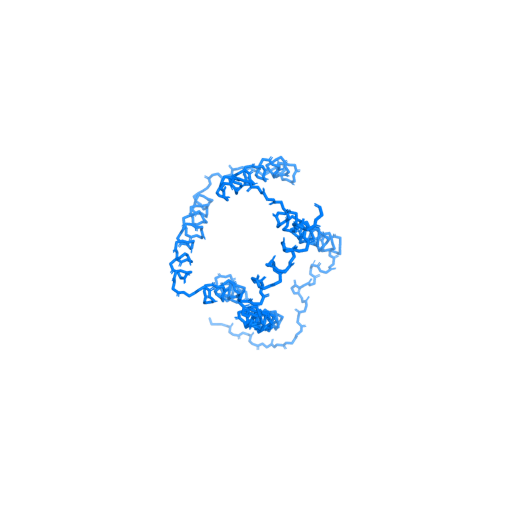251 -17.287 1.00 94.38 90 PHE A C 1
ATOM 713 O O . PHE A 1 90 ? -3.803 -7.514 -16.347 1.00 94.38 90 PHE A O 1
ATOM 720 N N . GLY A 1 91 ? -1.912 -6.582 -17.115 1.00 92.94 91 GLY A N 1
ATOM 721 C CA . GLY A 1 91 ? -1.461 -6.082 -15.817 1.00 92.94 91 GLY A CA 1
ATOM 722 C C . GLY A 1 91 ? -2.437 -5.069 -15.216 1.00 92.94 91 GLY A C 1
ATOM 723 O O . GLY A 1 91 ? -2.805 -5.184 -14.046 1.00 92.94 91 GLY A O 1
ATOM 724 N N . LEU A 1 92 ? -2.925 -4.127 -16.028 1.00 92.31 92 LEU A N 1
ATOM 725 C CA . LEU A 1 92 ? -3.925 -3.146 -15.611 1.00 92.31 92 LEU A CA 1
ATOM 726 C C . LEU A 1 92 ? -5.258 -3.818 -15.251 1.00 92.31 92 LEU A C 1
ATOM 728 O O . LEU A 1 92 ? -5.836 -3.528 -14.204 1.00 92.31 92 LEU A O 1
ATOM 732 N N . PHE A 1 93 ? -5.723 -4.754 -16.081 1.00 95.31 93 PHE A N 1
ATOM 733 C CA . PHE A 1 93 ? -6.927 -5.540 -15.814 1.00 95.31 93 PHE A CA 1
ATOM 734 C C . PHE A 1 93 ? -6.806 -6.326 -14.505 1.00 95.31 93 PHE A C 1
ATOM 736 O O . PHE A 1 93 ? -7.708 -6.282 -13.668 1.00 95.31 93 PHE A O 1
ATOM 743 N N . TRP A 1 94 ? -5.676 -7.003 -14.297 1.00 94.56 94 TRP A N 1
ATOM 744 C CA . TRP A 1 94 ? -5.400 -7.759 -13.082 1.00 94.56 94 TRP A CA 1
ATOM 745 C C . TRP A 1 94 ? -5.424 -6.861 -11.839 1.00 94.56 94 TRP A C 1
ATOM 747 O O . TRP A 1 94 ? -6.070 -7.197 -10.846 1.00 94.56 94 TRP A O 1
ATOM 757 N N . GLN A 1 95 ? -4.789 -5.688 -11.900 1.00 93.44 95 GLN A N 1
ATOM 758 C CA . GLN A 1 95 ? -4.794 -4.717 -10.803 1.00 93.44 95 GLN A CA 1
ATOM 759 C C . GLN A 1 95 ? -6.205 -4.206 -10.479 1.00 93.44 95 GLN A C 1
ATOM 761 O O . GLN A 1 95 ? -6.626 -4.222 -9.323 1.00 93.44 95 GLN A O 1
ATOM 766 N N . VAL A 1 96 ? -6.977 -3.794 -11.486 1.00 94.38 96 VAL A N 1
ATOM 767 C CA . VAL A 1 96 ? -8.308 -3.211 -11.258 1.00 94.38 96 VAL A CA 1
ATOM 768 C C . VAL A 1 96 ? -9.317 -4.269 -10.809 1.00 94.38 96 VAL A C 1
ATOM 770 O O . VAL A 1 96 ? -10.044 -4.064 -9.838 1.00 94.38 96 VAL A O 1
ATOM 773 N N . ILE A 1 97 ? -9.374 -5.414 -11.486 1.00 96.25 97 ILE A N 1
ATOM 774 C CA . ILE A 1 97 ? -10.394 -6.426 -11.203 1.00 96.25 97 ILE A CA 1
ATOM 775 C C . ILE A 1 97 ? -10.019 -7.256 -9.979 1.00 96.25 97 ILE A C 1
ATOM 777 O O . ILE A 1 97 ? -10.816 -7.376 -9.050 1.00 96.25 97 ILE A O 1
ATOM 781 N N . VAL A 1 98 ? -8.817 -7.833 -9.958 1.00 93.75 98 VAL A N 1
ATOM 782 C CA . VAL A 1 98 ? -8.445 -8.813 -8.931 1.00 93.75 98 VAL A CA 1
ATOM 783 C C . VAL A 1 98 ? -7.979 -8.118 -7.659 1.00 93.75 98 VAL A C 1
ATOM 785 O O . VAL A 1 98 ? -8.519 -8.381 -6.585 1.00 93.75 98 VAL A O 1
ATOM 788 N N . VAL A 1 99 ? -7.006 -7.211 -7.778 1.00 92.00 99 VAL A N 1
ATOM 789 C CA . VAL A 1 99 ? -6.373 -6.577 -6.610 1.00 92.00 99 VAL A CA 1
ATOM 790 C C . VAL A 1 99 ? -7.272 -5.520 -5.970 1.00 92.00 99 VAL A C 1
ATOM 792 O O . VAL A 1 99 ? -7.247 -5.374 -4.754 1.00 92.00 99 VAL A O 1
ATOM 795 N N . SER A 1 100 ? -8.090 -4.809 -6.749 1.00 91.75 100 SER A N 1
ATOM 796 C CA . SER A 1 100 ? -8.993 -3.787 -6.207 1.00 91.75 100 SER A CA 1
ATOM 797 C C . SER A 1 100 ? -10.400 -4.331 -5.947 1.00 91.75 100 SER A C 1
ATOM 799 O O . SER A 1 100 ? -10.802 -4.451 -4.792 1.00 91.75 100 SER A O 1
ATOM 801 N N . ILE A 1 101 ? -11.155 -4.720 -6.982 1.00 93.44 101 ILE A N 1
ATOM 802 C CA . ILE A 1 101 ? -12.579 -5.070 -6.821 1.00 93.44 101 ILE A CA 1
ATOM 803 C C . ILE A 1 101 ? -12.768 -6.372 -6.030 1.00 93.44 101 ILE A C 1
ATOM 805 O O . ILE A 1 101 ? -13.445 -6.369 -5.001 1.00 93.44 101 ILE A O 1
ATOM 809 N N . ILE A 1 102 ? -12.181 -7.486 -6.482 1.00 94.69 102 ILE A N 1
ATOM 810 C CA . ILE A 1 102 ? -12.369 -8.798 -5.839 1.00 94.69 102 ILE A CA 1
ATOM 811 C C . ILE A 1 102 ? -11.809 -8.783 -4.413 1.00 94.69 102 ILE A C 1
ATOM 813 O O . ILE A 1 102 ? -12.495 -9.221 -3.486 1.00 94.69 102 ILE A O 1
ATOM 817 N N . ALA A 1 103 ? -10.602 -8.245 -4.216 1.00 91.25 103 ALA A N 1
ATOM 818 C CA . ALA A 1 103 ? -10.003 -8.160 -2.888 1.00 91.25 103 ALA A CA 1
ATOM 819 C C . ALA A 1 103 ? -10.846 -7.313 -1.921 1.00 91.25 103 ALA A C 1
ATOM 821 O O . ALA A 1 103 ? -11.067 -7.740 -0.789 1.00 91.25 103 ALA A O 1
ATOM 822 N N . MET A 1 104 ? -11.380 -6.163 -2.359 1.00 89.88 104 MET A N 1
ATOM 823 C CA . MET A 1 104 ? -12.253 -5.333 -1.519 1.00 89.88 104 MET A CA 1
ATOM 824 C C . MET A 1 104 ? -13.565 -6.033 -1.170 1.00 89.88 104 MET A C 1
ATOM 826 O O . MET A 1 104 ? -14.008 -5.957 -0.027 1.00 89.88 104 MET A O 1
ATOM 830 N N . LEU A 1 105 ? -14.189 -6.747 -2.111 1.00 92.25 105 LEU A N 1
ATOM 831 C CA . LEU A 1 105 ? -15.406 -7.518 -1.832 1.00 92.25 105 LEU A CA 1
ATOM 832 C C . LEU A 1 105 ? -15.155 -8.625 -0.802 1.00 92.25 105 LEU A C 1
ATOM 834 O O . LEU A 1 105 ? -15.970 -8.830 0.105 1.00 92.25 105 LEU A O 1
ATOM 838 N N . LEU A 1 106 ? -14.019 -9.314 -0.913 1.00 90.00 106 LEU A N 1
ATOM 839 C CA . LEU A 1 106 ? -13.615 -10.341 0.040 1.00 90.00 106 LEU A CA 1
ATOM 840 C C . LEU A 1 106 ? -13.310 -9.729 1.413 1.00 90.00 106 LEU A C 1
ATOM 842 O O . LEU A 1 106 ? -13.788 -10.228 2.430 1.00 90.00 106 LEU A O 1
ATOM 846 N N . TRP A 1 107 ? -12.601 -8.601 1.440 1.00 88.69 107 TRP A N 1
ATOM 847 C CA . TRP A 1 107 ? -12.313 -7.867 2.667 1.00 88.69 107 TRP A CA 1
ATOM 848 C C . TRP A 1 107 ? -13.588 -7.367 3.355 1.00 88.69 107 TRP A C 1
ATOM 850 O O . TRP A 1 107 ? -13.743 -7.575 4.553 1.00 88.69 107 TRP A O 1
ATOM 860 N N . PHE A 1 108 ? -14.547 -6.795 2.618 1.00 87.50 108 PHE A N 1
ATOM 861 C CA . PHE A 1 108 ? -15.840 -6.390 3.180 1.00 87.50 108 PHE A CA 1
ATOM 862 C C . PHE A 1 108 ? -16.650 -7.573 3.706 1.00 87.50 108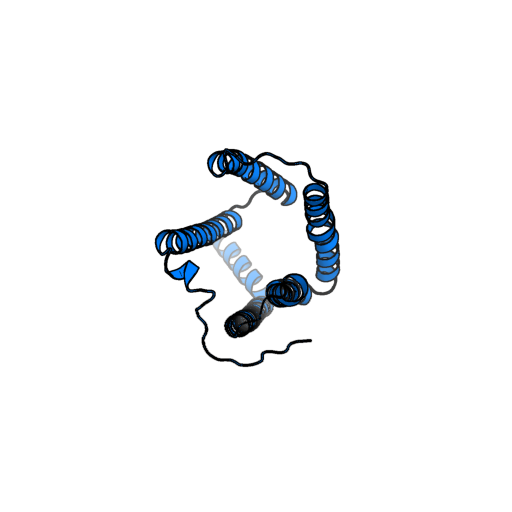 PHE A C 1
ATOM 864 O O . PHE A 1 108 ? -17.343 -7.436 4.712 1.00 87.50 108 PHE A O 1
ATOM 871 N N . SER A 1 109 ? -16.578 -8.726 3.040 1.00 89.12 109 SER A N 1
ATOM 872 C CA . SER A 1 109 ? -17.227 -9.949 3.523 1.00 89.12 109 SER A CA 1
ATOM 873 C C . SER A 1 109 ? -16.624 -10.382 4.859 1.00 89.12 109 SER A C 1
ATOM 875 O O . SER A 1 109 ? -17.356 -10.650 5.806 1.00 89.12 109 SER A O 1
ATOM 877 N N . LEU A 1 110 ? -15.298 -10.324 4.977 1.00 87.25 110 LEU A N 1
ATOM 878 C CA . LEU A 1 110 ? -14.587 -10.651 6.207 1.00 87.25 110 LEU A CA 1
ATOM 879 C C . LEU A 1 110 ? -14.823 -9.622 7.325 1.00 87.25 110 LEU A C 1
ATOM 881 O O . LEU A 1 110 ? -14.944 -9.982 8.494 1.00 87.25 110 LEU A O 1
ATOM 885 N N . LEU A 1 111 ? -14.947 -8.342 6.964 1.00 88.19 111 LEU A N 1
ATOM 886 C CA . LEU A 1 111 ? -15.246 -7.248 7.887 1.00 88.19 111 LEU A CA 1
ATOM 887 C C . LEU A 1 111 ? -16.634 -7.398 8.525 1.00 88.19 111 LEU A C 1
ATOM 889 O O . LEU A 1 111 ? -16.819 -7.008 9.676 1.00 88.19 111 LEU A O 1
ATOM 893 N N . LYS A 1 112 ? -17.601 -7.965 7.791 1.00 86.69 112 LYS A N 1
ATOM 894 C CA . LYS A 1 112 ? -18.943 -8.266 8.314 1.00 86.69 112 LYS A CA 1
ATOM 895 C C . LYS A 1 112 ? -18.933 -9.392 9.349 1.00 86.69 112 LYS A C 1
ATOM 897 O O . LYS A 1 112 ? -19.790 -9.387 10.226 1.00 86.69 112 LYS A O 1
ATOM 902 N N . GLU A 1 113 ? -18.003 -10.339 9.241 1.00 88.19 113 GLU A N 1
ATOM 903 C CA . GLU A 1 113 ? -17.879 -11.452 10.188 1.00 88.19 113 GLU A CA 1
ATOM 904 C C . GLU A 1 113 ? -17.096 -11.055 11.442 1.00 88.19 113 GLU A C 1
ATOM 906 O O . GLU A 1 113 ? -17.594 -11.199 12.557 1.00 88.19 113 GLU A O 1
ATOM 911 N N . ASP A 1 114 ? -15.866 -10.561 11.273 1.00 84.25 114 ASP A N 1
ATOM 912 C CA . ASP A 1 114 ? -14.980 -10.211 12.383 1.00 84.25 114 ASP A CA 1
ATOM 913 C C . ASP A 1 114 ? -14.015 -9.081 11.970 1.00 84.25 114 ASP A C 1
ATOM 915 O O . ASP A 1 114 ? -13.031 -9.318 11.254 1.00 84.25 114 ASP A O 1
ATOM 919 N N . PRO A 1 115 ? -14.242 -7.844 12.457 1.00 82.81 115 PRO A N 1
ATOM 920 C CA . PRO A 1 115 ? -13.388 -6.707 12.136 1.00 82.81 115 PRO A CA 1
ATOM 921 C C . PRO A 1 115 ? -11.935 -6.868 12.590 1.00 82.81 115 PRO A C 1
ATOM 923 O O . PRO A 1 115 ? -11.028 -6.320 11.962 1.00 82.81 115 PRO A O 1
ATOM 926 N N . VAL A 1 116 ? -11.690 -7.625 13.664 1.00 81.00 116 VAL A N 1
ATOM 927 C CA . VAL A 1 116 ? -10.337 -7.862 14.180 1.00 81.00 116 VAL A CA 1
ATOM 928 C C . VAL A 1 116 ? -9.593 -8.812 13.248 1.00 81.00 116 VAL A C 1
ATOM 930 O O . VAL A 1 116 ? -8.448 -8.540 12.884 1.00 81.00 116 VAL A O 1
ATOM 933 N N . ARG A 1 117 ? -10.251 -9.884 12.783 1.00 78.50 117 ARG A N 1
ATOM 934 C CA . ARG A 1 117 ? -9.663 -10.765 11.760 1.00 78.50 117 ARG A CA 1
ATOM 935 C C . ARG A 1 117 ? -9.394 -10.007 10.474 1.00 78.50 117 ARG A C 1
ATOM 937 O O . ARG A 1 117 ? -8.292 -10.128 9.950 1.00 78.50 117 ARG A O 1
ATOM 944 N N . ALA A 1 118 ? -10.342 -9.200 10.002 1.00 85.19 118 ALA A N 1
ATOM 945 C CA . 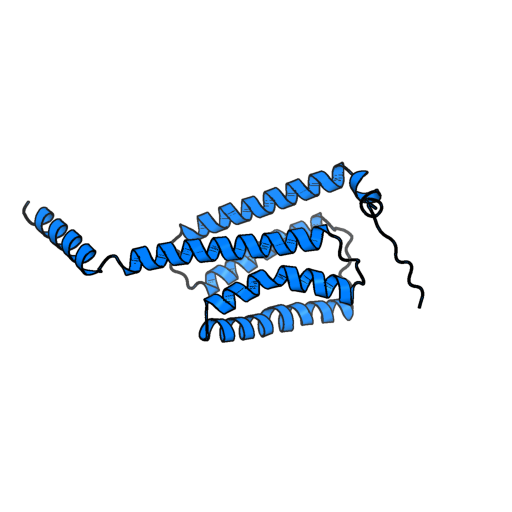ALA A 1 118 ? -10.156 -8.401 8.794 1.00 85.19 118 ALA A CA 1
ATOM 946 C C . ALA A 1 118 ? -8.916 -7.501 8.890 1.00 85.19 118 ALA A C 1
ATOM 948 O O . ALA A 1 118 ? -8.132 -7.444 7.946 1.00 85.19 118 ALA A O 1
ATOM 949 N N . ASN A 1 119 ? -8.685 -6.871 10.045 1.00 82.06 119 ASN A N 1
ATOM 950 C CA . ASN A 1 119 ? -7.494 -6.057 10.279 1.00 82.06 119 ASN A CA 1
ATOM 951 C C . ASN A 1 119 ? -6.201 -6.894 10.339 1.00 82.06 119 ASN A C 1
ATOM 953 O O . ASN A 1 119 ? -5.172 -6.478 9.812 1.00 82.06 119 ASN A O 1
ATOM 957 N N . ASN A 1 120 ? -6.250 -8.105 10.904 1.00 81.88 120 ASN A N 1
ATOM 958 C CA . ASN A 1 120 ? -5.106 -9.024 10.915 1.00 81.88 120 ASN A CA 1
ATOM 959 C C . ASN A 1 120 ? -4.633 -9.392 9.502 1.00 81.88 120 ASN A C 1
ATOM 961 O O . ASN A 1 120 ? -3.428 -9.472 9.275 1.00 81.88 120 ASN A O 1
ATOM 965 N N . PHE A 1 121 ? -5.548 -9.554 8.540 1.00 83.75 121 PHE A N 1
ATOM 966 C CA . PHE A 1 121 ? -5.181 -9.844 7.148 1.00 83.75 121 PHE A CA 1
ATOM 967 C C . PHE A 1 121 ? -4.310 -8.750 6.514 1.00 83.75 121 PHE A C 1
ATOM 969 O O . PHE A 1 121 ? -3.383 -9.083 5.777 1.00 83.75 121 PHE A O 1
ATOM 976 N N . LEU A 1 122 ? -4.526 -7.469 6.843 1.00 84.00 122 LEU A N 1
ATOM 977 C CA . LEU A 1 122 ? -3.681 -6.383 6.328 1.00 84.00 122 LEU A CA 1
ATOM 978 C C . LEU A 1 122 ? -2.226 -6.521 6.794 1.00 84.00 122 LEU A C 1
ATOM 980 O O . LEU A 1 122 ? -1.309 -6.282 6.008 1.00 84.00 122 LEU A O 1
ATOM 984 N N . PHE A 1 123 ? -2.001 -6.979 8.027 1.00 82.88 123 PHE A N 1
ATOM 985 C CA . PHE A 1 123 ? -0.657 -7.189 8.573 1.00 82.88 123 PHE A CA 1
ATOM 986 C C . PHE A 1 123 ? 0.044 -8.441 8.033 1.00 82.88 123 PHE A C 1
ATOM 988 O O . PHE A 1 123 ? 1.271 -8.525 8.083 1.00 82.88 123 PHE A O 1
ATOM 995 N N . LEU A 1 124 ? -0.704 -9.400 7.478 1.00 84.31 124 LEU A N 1
ATOM 996 C CA . LEU A 1 124 ? -0.133 -10.568 6.800 1.00 84.31 124 LEU A CA 1
ATOM 997 C C . LEU A 1 124 ? 0.374 -10.241 5.387 1.00 84.31 124 LEU A C 1
ATOM 999 O O . LEU A 1 124 ? 1.228 -10.962 4.870 1.00 84.31 124 LEU A O 1
ATOM 1003 N N . THR A 1 125 ? -0.103 -9.154 4.776 1.00 87.56 125 THR A N 1
ATOM 1004 C CA . THR A 1 125 ? 0.300 -8.702 3.432 1.00 87.56 125 THR A CA 1
ATOM 1005 C C . THR A 1 125 ? 1.817 -8.696 3.202 1.00 87.56 125 THR A C 1
ATOM 1007 O O . THR A 1 125 ? 2.248 -9.322 2.236 1.00 87.56 125 THR A O 1
ATOM 1010 N N . PRO A 1 126 ? 2.664 -8.073 4.050 1.00 85.19 126 PRO A N 1
ATOM 1011 C CA . PRO A 1 126 ? 4.115 -8.091 3.844 1.00 85.19 126 PRO A CA 1
ATOM 1012 C C . PRO A 1 126 ? 4.715 -9.503 3.883 1.00 85.19 126 PRO A C 1
ATOM 1014 O O . PRO A 1 126 ? 5.622 -9.801 3.113 1.00 85.19 126 PRO A O 1
ATOM 1017 N N . ILE A 1 127 ? 4.190 -10.400 4.727 1.00 86.12 127 ILE A N 1
ATOM 1018 C CA . ILE A 1 127 ? 4.672 -11.786 4.836 1.00 86.12 127 ILE A CA 1
ATOM 1019 C C . ILE A 1 127 ? 4.376 -12.548 3.542 1.00 86.12 127 ILE A C 1
ATOM 1021 O O . ILE A 1 127 ? 5.274 -13.159 2.959 1.00 86.12 127 ILE A O 1
ATOM 1025 N N . PHE A 1 128 ? 3.132 -12.473 3.060 1.00 88.50 128 PHE A N 1
ATOM 1026 C CA . PHE A 1 128 ? 2.763 -13.065 1.776 1.00 88.50 128 PHE A CA 1
ATOM 1027 C C . PHE A 1 128 ? 3.497 -12.407 0.611 1.00 88.50 128 PHE A C 1
ATOM 1029 O O . PHE A 1 128 ? 3.885 -13.109 -0.314 1.00 88.50 128 PHE A O 1
ATOM 1036 N N . GLY A 1 129 ? 3.752 -11.099 0.674 1.00 87.94 129 GLY A N 1
ATOM 1037 C CA . GLY A 1 129 ? 4.540 -10.371 -0.317 1.00 87.94 129 GLY A CA 1
ATOM 1038 C C . GLY A 1 129 ? 5.943 -10.954 -0.478 1.00 87.94 129 GLY A C 1
ATOM 1039 O O . GLY A 1 129 ? 6.327 -11.311 -1.588 1.00 87.94 129 GLY A O 1
ATOM 1040 N N . TYR A 1 130 ? 6.677 -11.150 0.624 1.00 85.00 130 TYR A N 1
ATOM 1041 C CA . TYR A 1 130 ? 7.997 -11.791 0.574 1.00 85.00 130 TYR A CA 1
ATOM 1042 C C . TYR A 1 130 ? 7.928 -13.234 0.067 1.00 85.00 130 TYR A C 1
ATOM 1044 O O . TYR A 1 130 ? 8.771 -13.652 -0.726 1.00 85.00 130 TYR A O 1
ATOM 1052 N N . MET A 1 131 ? 6.921 -13.996 0.503 1.00 87.19 131 MET A N 1
ATOM 1053 C CA . MET A 1 131 ? 6.762 -15.396 0.108 1.00 87.19 131 MET A CA 1
ATOM 1054 C C . MET A 1 131 ? 6.452 -15.529 -1.389 1.00 87.19 131 MET A C 1
ATOM 1056 O O . MET A 1 131 ? 7.058 -16.348 -2.076 1.00 87.19 131 MET A O 1
ATOM 1060 N N . LEU A 1 132 ? 5.550 -14.695 -1.910 1.00 87.19 132 LEU A N 1
ATOM 1061 C CA . LEU A 1 132 ? 5.213 -14.649 -3.329 1.00 87.19 132 LEU A CA 1
ATOM 1062 C C . LEU A 1 132 ? 6.385 -14.125 -4.164 1.00 87.19 132 LEU A C 1
ATOM 1064 O O . LEU A 1 132 ? 6.637 -14.697 -5.219 1.00 87.19 132 LEU A O 1
ATOM 1068 N N . SER A 1 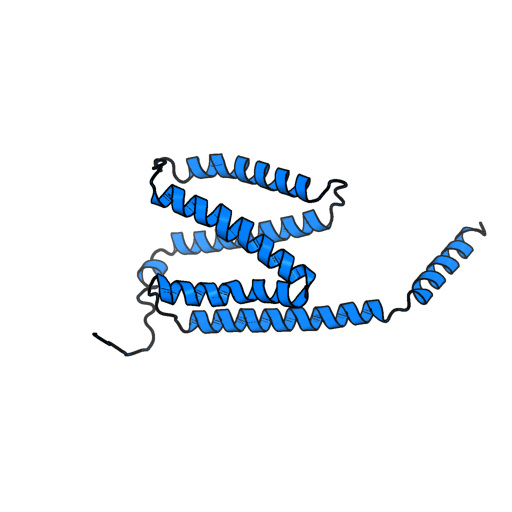133 ? 7.145 -13.128 -3.688 1.00 86.62 133 SER A N 1
ATOM 1069 C CA . SER A 1 133 ? 8.368 -12.675 -4.375 1.00 86.62 133 SER A CA 1
ATOM 1070 C C . SER A 1 133 ? 9.368 -13.823 -4.525 1.00 86.62 133 SER A C 1
ATOM 1072 O O . SER A 1 133 ? 9.835 -14.115 -5.621 1.00 86.62 133 SER A O 1
ATOM 1074 N N . ALA A 1 134 ? 9.623 -14.572 -3.451 1.00 85.81 134 ALA A N 1
ATOM 1075 C CA . ALA A 1 134 ? 10.541 -15.706 -3.501 1.00 85.81 134 ALA A CA 1
ATOM 1076 C C . ALA A 1 134 ? 10.071 -16.827 -4.443 1.00 85.81 134 ALA A C 1
ATOM 1078 O O . ALA A 1 134 ? 10.890 -17.438 -5.125 1.00 85.81 134 ALA A O 1
ATOM 1079 N N . ILE A 1 135 ? 8.761 -17.097 -4.499 1.00 88.31 135 ILE A N 1
ATOM 1080 C CA . ILE A 1 135 ? 8.194 -18.152 -5.353 1.00 88.31 135 ILE A CA 1
ATOM 1081 C C . ILE A 1 135 ? 8.179 -17.735 -6.828 1.00 88.31 135 ILE A C 1
ATOM 1083 O O . ILE A 1 135 ? 8.581 -18.520 -7.683 1.00 88.31 135 ILE A O 1
ATOM 1087 N N . PHE A 1 136 ? 7.699 -16.528 -7.136 1.00 87.44 136 PHE A N 1
ATOM 1088 C CA . PHE A 1 136 ? 7.476 -16.082 -8.514 1.00 87.44 136 PHE A CA 1
ATOM 1089 C C . PHE A 1 136 ? 8.713 -15.447 -9.149 1.00 87.44 136 PHE A C 1
ATOM 1091 O O . PHE A 1 136 ? 8.981 -15.705 -10.320 1.00 87.44 136 PHE A O 1
ATOM 1098 N N . LEU A 1 137 ? 9.465 -14.632 -8.402 1.00 84.25 137 LEU A N 1
ATOM 1099 C CA . LEU A 1 137 ? 10.688 -13.988 -8.899 1.00 84.25 137 LEU A CA 1
ATOM 1100 C C . LEU A 1 137 ? 11.936 -14.845 -8.628 1.00 84.25 137 LEU A C 1
ATOM 1102 O O . LEU A 1 137 ? 13.001 -14.562 -9.171 1.00 84.25 137 LEU A O 1
ATOM 1106 N N . GLY A 1 138 ? 11.826 -15.901 -7.813 1.00 80.31 138 GLY A N 1
ATOM 1107 C CA . GLY A 1 138 ? 12.963 -16.756 -7.459 1.00 80.31 138 GLY A CA 1
ATOM 1108 C C . GLY A 1 138 ? 13.970 -16.074 -6.527 1.00 80.31 138 GLY A C 1
ATOM 1109 O O . GLY A 1 138 ? 15.115 -16.517 -6.423 1.00 80.31 138 GLY A O 1
ATOM 1110 N N . GLU A 1 139 ? 13.577 -14.983 -5.866 1.00 76.94 139 GLU A N 1
ATOM 1111 C CA . GLU A 1 139 ? 14.465 -14.228 -4.989 1.00 76.94 139 GLU A CA 1
ATOM 1112 C C . GLU A 1 139 ? 14.817 -15.013 -3.722 1.00 76.94 139 GLU A C 1
ATOM 1114 O O . GLU A 1 139 ? 13.974 -15.632 -3.068 1.00 76.94 139 GLU A O 1
ATOM 1119 N N . THR A 1 140 ? 16.090 -14.959 -3.332 1.00 77.31 140 THR A N 1
ATOM 1120 C CA . THR A 1 140 ? 16.531 -15.603 -2.092 1.00 77.31 140 THR A CA 1
ATOM 1121 C C . THR A 1 140 ? 16.058 -14.810 -0.877 1.00 77.31 140 THR A C 1
ATOM 1123 O O . THR A 1 140 ? 16.402 -13.641 -0.688 1.00 77.31 140 THR A O 1
ATOM 1126 N N . ILE A 1 141 ? 15.275 -15.457 -0.010 1.00 74.75 141 ILE A N 1
ATOM 1127 C CA . ILE A 1 141 ? 14.825 -14.836 1.236 1.00 74.75 141 ILE A CA 1
ATOM 1128 C C . ILE A 1 141 ? 16.021 -14.715 2.187 1.00 74.75 141 ILE A C 1
ATOM 1130 O O . ILE A 1 141 ? 16.499 -15.703 2.745 1.00 74.75 141 ILE A O 1
ATOM 1134 N N . THR A 1 142 ? 16.505 -13.489 2.375 1.00 79.69 142 THR A N 1
ATOM 1135 C CA . THR A 1 142 ? 17.583 -13.177 3.318 1.00 79.69 142 THR A CA 1
ATOM 1136 C C . THR A 1 142 ? 17.090 -13.143 4.769 1.00 79.69 142 THR A C 1
ATOM 1138 O O . THR A 1 142 ? 15.901 -12.978 5.045 1.00 79.69 142 THR A O 1
ATOM 1141 N N . ASN A 1 143 ? 18.026 -13.223 5.722 1.00 78.62 143 ASN A N 1
ATOM 1142 C CA . ASN A 1 143 ? 17.738 -13.101 7.159 1.00 78.62 143 ASN A CA 1
ATOM 1143 C C . ASN A 1 143 ? 17.019 -11.788 7.520 1.00 78.62 143 ASN A C 1
ATOM 1145 O O . ASN A 1 143 ? 16.241 -11.755 8.471 1.00 78.62 143 ASN A O 1
ATOM 1149 N N . PHE A 1 144 ? 17.232 -10.719 6.747 1.00 75.94 144 PHE A N 1
ATOM 1150 C CA . PHE A 1 144 ? 16.577 -9.431 6.964 1.00 75.94 144 PHE A CA 1
ATOM 1151 C C . PHE A 1 144 ? 15.069 -9.480 6.703 1.00 75.94 144 PHE A C 1
ATOM 1153 O O . PHE A 1 144 ? 14.319 -8.838 7.432 1.00 75.94 144 PHE A O 1
ATOM 1160 N N . HIS A 1 145 ? 14.604 -10.287 5.743 1.00 79.44 145 HIS A N 1
ATOM 1161 C CA . HIS A 1 145 ? 13.169 -10.465 5.502 1.00 79.44 145 HIS A CA 1
ATOM 1162 C C . HIS A 1 145 ? 12.480 -11.132 6.698 1.00 79.44 145 HIS A C 1
ATOM 1164 O O . HIS A 1 145 ? 11.394 -10.716 7.094 1.00 79.44 145 HIS A O 1
ATOM 1170 N N . TYR A 1 146 ? 13.138 -12.111 7.330 1.00 80.12 146 TYR A N 1
ATOM 1171 C CA . TYR A 1 146 ? 12.622 -12.746 8.545 1.00 80.12 146 TYR A CA 1
ATOM 1172 C C . TYR A 1 146 ? 12.564 -11.770 9.725 1.00 80.12 146 TYR A C 1
ATOM 1174 O O . TYR A 1 146 ? 11.572 -11.751 10.450 1.00 80.12 146 TYR A O 1
ATOM 1182 N N . ILE A 1 147 ? 13.590 -10.928 9.899 1.00 84.44 147 ILE A N 1
ATOM 1183 C CA . ILE A 1 147 ? 13.605 -9.892 10.944 1.00 84.44 147 ILE A CA 1
ATOM 1184 C C . ILE A 1 147 ? 12.492 -8.865 10.696 1.00 84.44 147 ILE A C 1
ATOM 1186 O O . ILE A 1 147 ? 11.766 -8.520 11.626 1.00 84.44 147 ILE A O 1
ATOM 1190 N N . GLY A 1 148 ? 12.316 -8.417 9.450 1.00 82.25 148 GLY A N 1
ATOM 1191 C CA . GLY A 1 148 ? 11.245 -7.496 9.068 1.00 82.25 148 GLY A CA 1
ATOM 1192 C C . GLY A 1 148 ? 9.856 -8.082 9.324 1.00 82.25 148 GLY A C 1
ATOM 1193 O O . GLY A 1 148 ? 9.029 -7.443 9.972 1.00 82.25 148 GLY A O 1
ATOM 1194 N N . ALA A 1 149 ? 9.618 -9.327 8.902 1.00 84.62 149 ALA A N 1
ATOM 1195 C CA . ALA A 1 149 ? 8.369 -10.039 9.168 1.00 84.62 149 ALA A CA 1
ATOM 1196 C C . ALA A 1 149 ? 8.100 -10.181 10.676 1.00 84.62 149 ALA A C 1
ATOM 1198 O O . ALA A 1 149 ? 6.989 -9.915 11.133 1.00 84.62 149 ALA A O 1
ATOM 1199 N N . LEU A 1 150 ? 9.121 -10.531 11.465 1.00 86.69 150 LEU A N 1
ATOM 1200 C CA . LEU A 1 150 ? 9.009 -10.618 12.920 1.00 86.69 150 LEU A CA 1
ATOM 1201 C C . LEU A 1 150 ? 8.637 -9.263 13.537 1.00 86.69 150 LEU A C 1
ATOM 1203 O O . LEU A 1 150 ? 7.774 -9.202 14.411 1.00 86.69 150 LEU A O 1
ATOM 1207 N N . PHE A 1 151 ? 9.243 -8.175 13.061 1.00 86.56 151 PHE A N 1
ATOM 1208 C CA . PHE A 1 151 ? 8.959 -6.830 13.553 1.00 86.56 151 PHE A CA 1
ATOM 1209 C C . PHE A 1 151 ? 7.512 -6.404 13.268 1.00 86.56 151 PHE A C 1
ATOM 1211 O O . PHE A 1 151 ? 6.852 -5.850 14.147 1.00 86.56 151 PHE A O 1
ATOM 1218 N N . VAL A 1 152 ? 6.982 -6.736 12.083 1.00 84.88 152 VAL A N 1
ATOM 1219 C CA . VAL A 1 152 ? 5.566 -6.511 11.740 1.00 84.88 152 VAL A CA 1
ATOM 1220 C C . VAL A 1 152 ? 4.645 -7.277 12.689 1.00 84.88 152 VAL A C 1
ATOM 1222 O O . VAL A 1 152 ? 3.686 -6.700 13.205 1.00 84.88 152 VAL A O 1
ATOM 1225 N N . VAL A 1 153 ? 4.942 -8.549 12.972 1.00 84.88 153 VAL A N 1
ATOM 1226 C CA . VAL A 1 153 ? 4.143 -9.370 13.897 1.00 84.88 153 VAL A CA 1
ATOM 1227 C C . VAL A 1 153 ? 4.164 -8.782 15.309 1.00 84.88 153 VAL A C 1
ATOM 1229 O O . VAL A 1 153 ? 3.106 -8.603 15.909 1.00 84.88 153 VAL A O 1
ATOM 1232 N N . ILE A 1 154 ? 5.342 -8.415 15.824 1.00 86.44 154 ILE A N 1
ATOM 1233 C CA . ILE A 1 154 ? 5.481 -7.813 17.159 1.00 86.44 154 ILE A CA 1
ATOM 1234 C C . ILE A 1 154 ? 4.710 -6.491 17.241 1.00 86.44 154 ILE A C 1
ATOM 1236 O O . ILE A 1 154 ? 3.930 -6.296 18.173 1.00 86.44 154 ILE A O 1
ATOM 1240 N N . GLY A 1 155 ? 4.885 -5.599 16.260 1.00 83.44 155 GLY A N 1
ATOM 1241 C CA . GLY A 1 155 ? 4.187 -4.312 16.222 1.00 83.44 155 GLY A CA 1
ATOM 1242 C C . GLY A 1 155 ? 2.666 -4.471 16.163 1.00 83.44 155 GLY A C 1
ATOM 1243 O O . GLY A 1 155 ? 1.937 -3.768 16.863 1.00 83.44 155 GLY A O 1
ATOM 1244 N N . THR A 1 156 ? 2.190 -5.450 15.394 1.00 81.00 156 THR A N 1
ATOM 1245 C CA . THR A 1 156 ? 0.764 -5.774 15.268 1.00 81.00 156 THR A CA 1
ATOM 1246 C C . THR A 1 156 ? 0.174 -6.261 16.590 1.00 81.00 156 THR A C 1
ATOM 1248 O O . THR A 1 156 ? -0.859 -5.753 17.029 1.00 81.00 156 THR A O 1
ATOM 1251 N N . VAL A 1 157 ? 0.844 -7.209 17.255 1.00 82.25 157 VAL A N 1
ATOM 1252 C CA . VAL A 1 157 ? 0.401 -7.748 18.550 1.00 82.25 157 VAL A CA 1
ATOM 1253 C C . VAL A 1 157 ? 0.383 -6.645 19.609 1.00 82.25 157 VAL A C 1
ATOM 1255 O O . VAL A 1 157 ? -0.615 -6.488 20.311 1.00 82.25 157 VAL A O 1
ATOM 1258 N N . TYR A 1 158 ? 1.439 -5.831 19.673 1.00 83.69 158 TYR A N 1
ATOM 1259 C CA . TYR A 1 158 ? 1.545 -4.725 20.625 1.00 83.69 158 TYR A CA 1
ATOM 1260 C C . TYR A 1 158 ? 0.465 -3.648 20.418 1.00 83.69 158 TYR A C 1
ATOM 1262 O O . TYR A 1 158 ? -0.107 -3.124 21.377 1.00 83.69 158 TYR A O 1
ATOM 1270 N N . SER A 1 159 ? 0.147 -3.319 19.162 1.00 76.06 159 SER A N 1
ATOM 1271 C CA . SER A 1 159 ? -0.914 -2.361 18.831 1.00 76.06 159 SER A CA 1
ATOM 1272 C C . SER A 1 159 ? -2.292 -2.849 19.298 1.00 76.06 159 SER A C 1
ATOM 1274 O O . SER A 1 159 ? -3.052 -2.093 19.911 1.00 76.06 159 SER A O 1
ATOM 1276 N N . GLN A 1 160 ? -2.598 -4.131 19.084 1.00 72.31 160 GLN A N 1
ATOM 1277 C CA . GLN A 1 160 ? -3.892 -4.706 19.456 1.00 72.31 160 GLN A CA 1
ATOM 1278 C C . GLN A 1 160 ? -4.094 -4.791 20.968 1.00 72.31 160 GLN A C 1
ATOM 1280 O O . GLN A 1 160 ? -5.182 -4.466 21.449 1.00 72.31 160 GLN A O 1
ATOM 1285 N N . THR A 1 161 ? -3.063 -5.169 21.730 1.00 73.00 161 THR A N 1
ATOM 1286 C CA . THR A 1 161 ? -3.163 -5.259 23.196 1.00 73.00 161 THR A CA 1
ATOM 1287 C C . THR A 1 161 ? -3.479 -3.907 23.830 1.00 73.00 161 THR A C 1
ATOM 1289 O O . THR A 1 161 ? -4.324 -3.821 24.723 1.00 73.00 161 THR A O 1
ATOM 1292 N N . ASN A 1 162 ? -2.867 -2.832 23.328 1.00 64.19 162 ASN A N 1
ATOM 1293 C CA . ASN A 1 162 ? -3.075 -1.485 23.861 1.00 64.19 162 ASN A CA 1
ATOM 1294 C C . ASN A 1 162 ? -4.471 -0.943 23.526 1.00 64.19 162 ASN A C 1
ATOM 1296 O O . ASN A 1 162 ? -5.114 -0.312 24.366 1.00 64.19 162 ASN A O 1
ATOM 1300 N N . MET A 1 163 ? -4.974 -1.232 22.324 1.00 60.53 163 MET A N 1
ATOM 1301 C CA . MET A 1 163 ? -6.313 -0.820 21.900 1.00 60.53 163 MET A CA 1
ATOM 1302 C C . MET A 1 163 ? -7.422 -1.538 22.689 1.00 60.53 163 MET A C 1
ATOM 1304 O O . MET A 1 163 ? -8.395 -0.899 23.098 1.00 60.53 163 MET A O 1
ATOM 1308 N N . PHE A 1 164 ? -7.269 -2.838 22.966 1.00 60.19 164 PHE A N 1
ATOM 1309 C CA . PHE A 1 164 ? -8.227 -3.592 23.786 1.00 60.19 164 PHE A CA 1
ATOM 1310 C C . PHE A 1 164 ? -8.336 -3.041 25.216 1.00 60.19 164 PHE A C 1
ATOM 1312 O O . PHE A 1 164 ? -9.444 -2.914 25.742 1.00 60.19 164 PHE A O 1
ATOM 1319 N N . GLY A 1 165 ? -7.211 -2.639 25.819 1.00 55.75 165 GLY A N 1
ATOM 1320 C CA . GLY A 1 165 ? -7.194 -2.030 27.152 1.00 55.75 165 GLY A CA 1
ATOM 1321 C C . GLY A 1 165 ? -7.941 -0.691 27.224 1.00 55.75 165 GLY A C 1
ATOM 1322 O O . GLY A 1 165 ? -8.649 -0.431 28.198 1.00 55.75 165 GLY A O 1
ATOM 1323 N N . LEU A 1 166 ? -7.845 0.141 26.180 1.00 59.06 166 LEU A N 1
ATOM 1324 C CA . LEU A 1 166 ? -8.534 1.437 26.117 1.00 59.06 166 LEU A CA 1
ATOM 1325 C C . LEU A 1 166 ? -10.041 1.288 25.870 1.00 59.06 166 LEU A C 1
ATOM 1327 O O . LEU A 1 166 ? -10.837 1.916 26.567 1.00 59.06 166 LEU A O 1
ATOM 1331 N N . LYS A 1 167 ? -10.448 0.395 24.957 1.00 56.78 167 LYS A N 1
ATOM 1332 C CA . LYS A 1 167 ? -11.872 0.146 24.667 1.00 56.78 167 LYS A CA 1
ATOM 1333 C C . LYS A 1 167 ? -12.609 -0.421 25.886 1.00 56.78 167 LYS A C 1
ATOM 1335 O O . LYS A 1 167 ? -13.760 -0.068 26.143 1.00 56.78 167 LYS A O 1
ATOM 1340 N N . GLN A 1 168 ? -11.941 -1.253 26.688 1.00 57.81 168 GLN A N 1
ATOM 1341 C CA . GLN A 1 168 ? -12.491 -1.748 27.952 1.00 57.81 168 GLN A CA 1
ATOM 1342 C C . GLN A 1 168 ? -12.613 -0.646 29.013 1.00 57.81 168 GLN A C 1
ATOM 1344 O O . GLN A 1 168 ? -13.551 -0.675 29.810 1.00 57.81 168 GLN A O 1
ATOM 1349 N N . LYS A 1 169 ? -11.700 0.332 29.018 1.00 49.81 169 LYS A N 1
ATOM 1350 C CA . LYS A 1 169 ? -11.741 1.467 29.944 1.00 49.81 169 LYS A CA 1
ATOM 1351 C C . LYS A 1 169 ? -12.932 2.385 29.662 1.00 49.81 169 LYS A C 1
ATOM 1353 O O . LYS A 1 169 ? -13.616 2.744 30.609 1.00 49.81 169 LYS A O 1
ATOM 1358 N N . GLU A 1 170 ? -13.234 2.680 28.397 1.00 54.59 170 GLU A N 1
ATOM 1359 C CA . GLU A 1 170 ? -14.429 3.460 28.025 1.00 54.59 170 GLU A CA 1
ATOM 1360 C C . GLU A 1 170 ? -15.734 2.701 28.280 1.00 54.59 170 GLU A C 1
ATOM 1362 O O . GLU A 1 170 ? -16.670 3.260 28.839 1.00 54.59 170 GLU A O 1
ATOM 1367 N N . THR A 1 171 ? -15.784 1.403 27.963 1.00 55.00 171 THR A N 1
ATOM 1368 C CA . THR A 1 171 ? -16.995 0.587 28.185 1.00 55.00 171 THR A CA 1
ATOM 1369 C C . THR A 1 171 ? -17.312 0.406 29.678 1.00 55.00 171 THR A C 1
ATOM 1371 O O . THR A 1 171 ? -18.466 0.212 30.053 1.00 55.00 171 THR A O 1
ATOM 1374 N N . LYS A 1 172 ? -16.295 0.458 30.552 1.00 48.81 172 LYS A N 1
ATOM 1375 C CA . LYS A 1 172 ? -16.463 0.381 32.012 1.00 48.81 172 LYS A CA 1
ATOM 1376 C C . LYS A 1 172 ? -16.832 1.705 32.675 1.00 48.81 172 LYS A C 1
ATOM 1378 O O . LYS A 1 172 ? -17.204 1.662 33.845 1.00 48.81 172 LYS A O 1
ATOM 1383 N N . ILE A 1 173 ? -16.732 2.852 31.999 1.00 58.00 173 ILE A N 1
ATOM 1384 C CA . ILE A 1 173 ? -17.296 4.095 32.533 1.00 58.00 173 ILE A CA 1
ATOM 1385 C C . ILE A 1 173 ? -18.807 3.988 32.310 1.00 58.00 173 ILE A C 1
ATOM 1387 O O . ILE A 1 173 ? -19.248 4.011 31.160 1.00 58.00 173 ILE A O 1
ATOM 1391 N N . PRO A 1 174 ? -19.625 3.806 33.363 1.00 56.94 174 PRO A N 1
ATOM 1392 C CA . PRO A 1 174 ? -21.057 3.687 33.171 1.00 56.94 174 PRO A CA 1
ATOM 1393 C C . PRO A 1 174 ? -21.557 4.991 32.549 1.00 56.94 174 PRO A C 1
ATOM 1395 O O . PRO A 1 174 ? -21.274 6.072 33.062 1.00 56.94 174 PRO A O 1
ATOM 1398 N N . VAL A 1 175 ? -22.325 4.888 31.464 1.00 60.81 175 VAL A N 1
ATOM 1399 C CA . VAL A 1 175 ? -23.018 6.017 30.810 1.00 60.81 175 VAL A CA 1
ATOM 1400 C C . VAL A 1 175 ? -23.771 6.881 31.838 1.00 60.81 175 VAL A C 1
ATOM 1402 O O . VAL A 1 175 ? -23.845 8.098 31.707 1.00 60.81 175 VAL A O 1
ATOM 1405 N N . THR A 1 176 ? -24.226 6.279 32.940 1.00 59.84 176 THR A N 1
ATOM 1406 C CA . THR A 1 176 ? -24.831 6.944 34.103 1.00 59.84 176 THR A CA 1
ATOM 1407 C C . THR A 1 176 ? -23.939 8.014 34.753 1.00 59.84 176 THR A C 1
ATOM 1409 O O . THR A 1 176 ? -24.457 9.026 35.216 1.00 59.84 176 THR A O 1
ATOM 1412 N N . ALA A 1 177 ? -22.612 7.846 34.767 1.00 62.38 177 ALA A N 1
ATOM 1413 C CA . ALA A 1 177 ? -21.684 8.849 35.295 1.00 62.38 177 ALA A CA 1
ATOM 1414 C C . ALA A 1 177 ? -21.573 10.078 34.377 1.00 62.38 177 ALA A C 1
ATOM 1416 O O . ALA A 1 177 ? -21.440 11.189 34.872 1.00 62.38 177 ALA A O 1
ATOM 1417 N N . GLN A 1 178 ? -21.685 9.894 33.057 1.00 59.69 178 GLN A N 1
ATOM 1418 C CA . GLN A 1 178 ? -21.697 10.998 32.088 1.00 59.69 178 GLN A CA 1
ATOM 1419 C C . GLN A 1 178 ? -23.010 11.794 32.179 1.00 59.69 178 GLN A C 1
ATOM 1421 O O . GLN A 1 178 ? -22.989 13.019 32.234 1.00 59.69 178 GLN A O 1
ATOM 1426 N N . ILE A 1 179 ? -24.147 11.097 32.319 1.00 60.06 179 ILE A N 1
ATOM 1427 C CA . ILE A 1 179 ? -25.472 11.725 32.462 1.00 60.06 179 ILE A CA 1
ATOM 1428 C C . ILE A 1 179 ? -25.576 12.539 33.762 1.00 60.06 179 ILE A C 1
ATOM 1430 O O . ILE A 1 179 ? -26.158 13.620 33.762 1.00 60.06 179 ILE A O 1
ATOM 1434 N N . HIS A 1 180 ? -25.003 12.061 34.873 1.00 59.53 180 HIS A N 1
ATOM 1435 C CA . HIS A 1 180 ? -25.028 12.812 36.132 1.00 59.53 180 HIS A CA 1
ATOM 1436 C C . HIS A 1 180 ? -24.160 14.073 36.109 1.00 59.53 180 HIS A C 1
ATOM 1438 O O . HIS A 1 180 ? -24.544 15.064 36.728 1.00 59.53 180 HIS A O 1
ATOM 1444 N N . THR A 1 181 ? -23.028 14.065 35.400 1.00 62.75 181 THR A N 1
ATOM 1445 C CA . THR A 1 181 ? -22.194 15.264 35.237 1.00 62.75 181 THR A CA 1
ATOM 1446 C C . THR A 1 181 ? -22.881 16.302 34.349 1.00 62.75 181 THR A C 1
ATOM 1448 O O . THR A 1 181 ? -22.912 17.472 34.715 1.00 62.75 181 THR A O 1
ATOM 1451 N N . GLU A 1 182 ? -23.520 15.883 33.255 1.00 62.50 182 GLU A N 1
ATOM 1452 C CA . GLU A 1 182 ? -24.239 16.794 32.351 1.00 62.50 182 GLU A CA 1
ATOM 1453 C C . GLU A 1 182 ? -25.524 17.358 32.990 1.00 62.50 182 GLU A C 1
ATOM 1455 O O . GLU A 1 182 ? -25.825 18.543 32.861 1.00 62.50 182 GLU A O 1
ATOM 1460 N N . ALA A 1 183 ? -26.243 16.555 33.784 1.00 63.97 183 ALA A N 1
ATOM 1461 C CA . ALA A 1 183 ? -27.409 17.017 34.544 1.00 63.97 183 ALA A CA 1
ATOM 1462 C C . ALA A 1 183 ? -27.051 17.954 35.718 1.00 63.97 183 ALA A C 1
ATOM 1464 O O . ALA A 1 183 ? -27.871 18.787 36.110 1.00 63.97 183 ALA A O 1
ATOM 1465 N N . ALA A 1 184 ? -25.854 17.822 36.302 1.00 64.38 184 ALA A N 1
ATOM 1466 C CA . ALA A 1 184 ? -25.364 18.738 37.333 1.00 64.38 184 ALA A CA 1
ATOM 1467 C C . ALA A 1 184 ? -24.937 20.091 36.738 1.00 64.38 184 ALA A C 1
ATOM 1469 O O . ALA A 1 184 ? -25.232 21.132 37.323 1.00 64.38 184 ALA A O 1
ATOM 1470 N N . ASP A 1 185 ? -24.324 20.079 35.553 1.00 64.94 185 ASP A N 1
ATOM 1471 C CA . ASP A 1 185 ? -23.899 21.282 34.826 1.00 64.94 185 ASP A CA 1
ATOM 1472 C C . ASP A 1 185 ? -25.095 22.106 34.304 1.00 64.94 185 ASP A C 1
ATOM 1474 O O . ASP A 1 185 ? -25.134 23.332 34.435 1.00 64.94 185 ASP A O 1
ATOM 1478 N N . GLN A 1 186 ? -26.154 21.434 33.832 1.00 66.31 186 GLN A N 1
ATOM 1479 C CA . GLN A 1 186 ? -27.406 22.091 33.422 1.00 66.31 186 GLN A CA 1
ATOM 1480 C C . GLN A 1 186 ? -28.204 22.693 34.589 1.00 66.31 186 GLN A C 1
ATOM 1482 O O . GLN A 1 186 ? -28.928 23.669 34.400 1.00 66.31 186 GLN A O 1
ATOM 1487 N N . ARG A 1 187 ? -28.078 22.151 35.810 1.00 64.25 187 ARG A N 1
ATOM 1488 C CA . ARG A 1 187 ? -28.669 22.779 37.006 1.00 64.25 187 ARG A CA 1
ATOM 1489 C C . ARG A 1 187 ? -27.910 24.031 37.438 1.00 64.25 187 ARG A C 1
ATOM 1491 O O . ARG A 1 187 ? -28.548 24.977 37.875 1.00 64.25 187 ARG A O 1
ATOM 1498 N N . ALA A 1 188 ? -26.587 24.058 37.282 1.00 64.44 188 ALA A N 1
ATOM 1499 C CA . ALA A 1 188 ? -25.760 25.204 37.663 1.00 64.44 188 ALA A CA 1
ATOM 1500 C C . ALA A 1 188 ? -25.916 26.417 36.722 1.00 64.44 188 ALA A C 1
ATOM 1502 O O . ALA A 1 188 ? -25.681 27.548 37.134 1.00 64.44 188 ALA A O 1
ATOM 1503 N N . THR A 1 189 ? -26.328 26.198 35.470 1.00 66.25 189 THR A N 1
ATOM 1504 C CA . THR A 1 189 ? -26.528 27.254 34.456 1.00 66.25 189 THR A CA 1
ATOM 1505 C C . THR A 1 189 ? -27.964 27.785 34.372 1.00 66.25 189 THR A C 1
ATOM 1507 O O . THR A 1 189 ? -28.189 28.822 33.758 1.00 66.25 189 THR A O 1
ATOM 1510 N N . GLY A 1 190 ? -28.938 27.111 34.994 1.00 55.97 190 GLY A N 1
ATOM 1511 C CA . GLY A 1 190 ? -30.347 27.531 35.027 1.00 55.97 190 GLY A CA 1
ATOM 1512 C C . GLY A 1 190 ? -30.743 28.396 36.232 1.00 55.97 190 GLY A C 1
ATOM 1513 O O . GLY A 1 190 ? -31.918 28.725 36.366 1.00 55.97 190 GLY A O 1
ATOM 1514 N N . GLU A 1 191 ? -29.798 28.730 37.116 1.00 57.06 191 GLU A N 1
ATOM 1515 C CA . GLU A 1 191 ? -30.042 29.474 38.366 1.00 57.06 191 GLU A CA 1
ATOM 1516 C C . GLU A 1 191 ? -29.496 30.921 38.339 1.00 57.06 191 GLU A C 1
ATOM 1518 O O . GLU A 1 191 ? -29.417 31.568 39.382 1.00 57.06 191 GLU A O 1
ATOM 1523 N N . SER A 1 192 ? -29.140 31.445 37.154 1.00 50.69 192 SER A N 1
ATOM 1524 C CA . SER A 1 192 ? -28.698 32.839 36.942 1.00 50.69 192 SER A CA 1
ATOM 1525 C C . SER A 1 192 ? -29.681 33.661 36.119 1.00 50.69 192 SER A C 1
ATOM 1527 O O . SER A 1 192 ? -30.012 33.189 35.006 1.00 50.69 192 SER A O 1
#

Secondary structure (DSSP, 8-state):
-------S--TTTTHHHHS-HHHHHHHHHHHHHHHHHHHHHHHHHHH----S-HHHHHHHHHHHHHHHHHHHHHHH-TT------HHHHHHHHIIIIIIIIIHHHHHHHHHHH-HHHHHHHHHHHHHHHHHHHHHHT-----HHHHHHHHHHHHHHHHHHHHHHHHHHHHHTS-HHHHHHHHHHHHHHHS--

Radius of gyration: 25.0 Å; chains: 1; bounding box: 59×63×64 Å

pLDDT: mean 77.07, std 15.41, range [33.75, 96.25]

Foldseek 3Di:
DDDDDDDDDDCVVVVVVVVPVVVVVVVVVVVVVVVVVVVVVVVVVVPDPPPDDVVVVVVVVVVVVCVVVVVVVCVVCVPDDPDPDPVVVVVVCCCCPPVPPVVVVVLVVVCVVPVLVSVVVVLCVLVVVLVCCCVPVVDDDDPVSVVVNVVSVVVSVVVVVVVVVVVVVVVPPPVVVVVVVVVVVVVVVVPD

Sequence (192 aa):
MSLCVRPRNCPISLYPYINDINGTLFGFITLGIGVFSMGIGSIYFSKIQIRLPGIVVNTWQIILGSAMAMPLSFLLEPDYYFHLDFYFGFGLFWQVIVVSIIAMLLWFSLLKEDPVRANNFLFLTPIFGYMLSAIFLGETITNFHYIGALFVVIGTVYSQTNMFGLKQKETKIPVTAQIHTEAADQRATGES